Protein AF-A0A6M1RMY8-F1 (afdb_monomer_lite)

pLDDT: mean 77.3, std 20.2, range [29.33, 98.56]

Sequence (350 aa):
RYVWTNSTWQVVEDLKLVSDPVWFGRHIAELNGTNGALVRSYVWGLDVSETLDGAGGVGGLLWVRLNTGPALGVHFVTYDGNGNVWNLVSASTGTETARYEYGPFGEPLRLTGAAAGLNPSRFSTKRTEDGTGLVLYEYRAYSPALGRWLTRDPVGEVGFEGKQYVTFTKEDVQYLNTLDPEDDLDAVETAQHNIVYAVINVAYLMVNNDPVGKTDLYGLVCNVVVNRTKAISSCGINAGHEWIVYDGKSVGFWPNRGYVVLRPDPAAEAGVPIYWQWETEQKKTGKIKWGPAAGKPCACATCADILASIDAAPHPGWHSFPIRNNCRRFATWVLDGSCLKKGKKTSFTP

Radius of gyration: 26.58 Å; chains: 1; bounding box: 66×42×76 Å

Structure (mmCIF, N/CA/C/O backbone):
data_AF-A0A6M1RMY8-F1
#
_entry.id   AF-A0A6M1RMY8-F1
#
loop_
_atom_site.group_PDB
_atom_site.id
_atom_site.type_symbol
_atom_site.label_atom_id
_atom_site.label_alt_id
_atom_site.label_comp_id
_atom_site.label_asym_id
_atom_site.label_entity_id
_atom_site.label_seq_id
_atom_site.pdbx_PDB_ins_code
_atom_site.Cartn_x
_atom_site.Cartn_y
_atom_site.Cartn_z
_atom_site.occupancy
_atom_site.B_iso_or_equiv
_atom_site.auth_seq_id
_atom_site.auth_comp_id
_atom_site.auth_asym_id
_atom_site.auth_atom_id
_atom_site.pdbx_PDB_model_num
ATOM 1 N N . ARG A 1 1 ? -24.084 -6.925 10.581 1.00 80.81 1 ARG A N 1
ATOM 2 C CA . ARG A 1 1 ? -23.661 -8.305 10.243 1.00 80.81 1 ARG A CA 1
ATOM 3 C C . ARG A 1 1 ? -24.811 -9.282 10.464 1.00 80.81 1 ARG A C 1
ATOM 5 O O . ARG A 1 1 ? -25.505 -9.183 11.474 1.00 80.81 1 ARG A O 1
ATOM 12 N N . TYR A 1 2 ? -24.994 -10.224 9.538 1.00 83.19 2 TYR A N 1
ATOM 13 C CA . TYR A 1 2 ? -25.999 -11.288 9.626 1.00 83.19 2 TYR A CA 1
ATOM 14 C C . TYR A 1 2 ? -25.317 -12.654 9.666 1.00 83.19 2 TYR A C 1
ATOM 16 O O . TYR A 1 2 ? -24.271 -12.832 9.045 1.00 83.19 2 TYR A O 1
ATOM 24 N N . VAL A 1 3 ? -25.914 -13.616 10.365 1.00 84.25 3 VAL A N 1
ATOM 25 C CA . VAL A 1 3 ? -25.488 -15.021 10.344 1.00 84.25 3 VAL A CA 1
ATOM 26 C C . VAL A 1 3 ? -26.703 -15.886 10.040 1.00 84.25 3 VAL A C 1
ATOM 28 O O . VAL A 1 3 ? -27.799 -15.627 10.536 1.00 84.25 3 VAL A O 1
ATOM 31 N N . TRP A 1 4 ? -26.511 -16.899 9.198 1.00 86.69 4 TRP A N 1
ATOM 32 C CA . TRP A 1 4 ? -27.534 -17.897 8.918 1.00 86.69 4 TRP A CA 1
ATOM 33 C C . TRP A 1 4 ? -27.557 -18.935 10.041 1.00 86.69 4 TRP A C 1
ATOM 35 O O . TRP A 1 4 ? -26.642 -19.750 10.159 1.00 86.69 4 TRP A O 1
ATOM 45 N N . THR A 1 5 ? -28.590 -18.901 10.880 1.00 90.81 5 THR A N 1
ATOM 46 C CA . THR A 1 5 ? -28.796 -19.863 11.972 1.00 90.81 5 THR A CA 1
ATOM 47 C C . THR A 1 5 ? -30.268 -20.253 12.056 1.00 90.81 5 THR A C 1
ATOM 49 O O . THR A 1 5 ? -31.156 -19.462 11.741 1.00 90.81 5 THR A O 1
ATOM 52 N N . ASN A 1 6 ? -30.548 -21.500 12.451 1.00 90.31 6 ASN A N 1
ATOM 53 C CA . ASN A 1 6 ? -31.917 -22.021 12.578 1.00 90.31 6 ASN A CA 1
ATOM 54 C C . ASN A 1 6 ? -32.793 -21.742 11.341 1.00 90.31 6 ASN A C 1
ATOM 56 O O . ASN A 1 6 ? -33.946 -21.337 11.461 1.00 90.31 6 ASN A O 1
ATOM 60 N N . SER A 1 7 ? -32.219 -21.917 10.147 1.00 92.44 7 SER A N 1
ATOM 61 C CA . SER A 1 7 ? -32.894 -21.690 8.861 1.00 92.44 7 SER A CA 1
ATOM 62 C C . SER A 1 7 ? -33.400 -20.255 8.639 1.00 92.44 7 SER A C 1
ATOM 64 O O . SER A 1 7 ? -34.340 -20.045 7.874 1.00 92.44 7 SER A O 1
ATOM 66 N N . THR A 1 8 ? -32.794 -19.261 9.298 1.00 94.06 8 THR A N 1
ATOM 67 C CA . THR A 1 8 ? -33.134 -17.838 9.152 1.00 94.06 8 THR A CA 1
ATOM 68 C C . THR A 1 8 ? -31.884 -16.955 9.201 1.00 94.06 8 THR A C 1
ATOM 70 O O . THR A 1 8 ? -30.881 -17.303 9.825 1.00 94.06 8 THR A O 1
ATOM 73 N N . TRP A 1 9 ? -31.933 -15.787 8.555 1.00 89.19 9 TRP A N 1
ATOM 74 C CA . TRP A 1 9 ? -30.912 -14.753 8.736 1.00 89.19 9 TRP A CA 1
ATOM 75 C C . TRP A 1 9 ? -31.174 -14.006 10.039 1.00 89.19 9 TRP A C 1
ATOM 77 O O . TRP A 1 9 ? -32.205 -13.355 10.187 1.00 89.19 9 TRP A O 1
ATOM 87 N N . GLN A 1 10 ? -30.228 -14.082 10.968 1.00 88.56 10 GLN A N 1
ATOM 88 C CA . GLN A 1 10 ? -30.280 -13.374 12.242 1.00 88.56 10 GLN A CA 1
ATOM 89 C C . GLN A 1 10 ? -29.262 -12.233 12.237 1.00 88.56 10 GLN A C 1
ATOM 91 O O . GLN A 1 10 ? -28.108 -12.425 11.844 1.00 88.56 10 GLN A O 1
ATOM 96 N N . VAL A 1 11 ? -29.680 -11.041 12.672 1.00 86.25 11 VAL A N 1
ATOM 97 C CA . VAL A 1 11 ? -28.765 -9.916 12.911 1.00 86.25 11 VAL A CA 1
ATOM 98 C C . VAL A 1 11 ? -27.941 -10.250 14.148 1.00 86.25 11 VAL A C 1
ATOM 100 O O . VAL A 1 11 ? -28.486 -10.382 15.239 1.00 86.25 11 VAL A O 1
ATOM 103 N N . VAL A 1 12 ? -26.628 -10.378 13.986 1.00 84.25 12 VAL A N 1
ATOM 104 C CA . VAL A 1 12 ? -25.707 -10.615 15.114 1.00 84.25 12 VAL A CA 1
ATOM 105 C C . VAL A 1 12 ? -24.983 -9.348 15.550 1.00 84.25 12 VAL A C 1
ATOM 107 O O . VAL A 1 12 ? -24.368 -9.317 16.610 1.00 84.25 12 VAL A O 1
ATOM 110 N N . GLU A 1 13 ? -25.033 -8.303 14.727 1.00 86.06 13 GLU A N 1
ATOM 111 C CA . GLU A 1 13 ? -24.393 -7.023 14.998 1.00 86.06 13 GLU A CA 1
ATOM 112 C C . GLU A 1 13 ? -25.055 -5.943 14.146 1.00 86.06 13 GLU A C 1
ATOM 114 O O . GLU A 1 13 ? -25.136 -6.074 12.922 1.00 86.06 13 GLU A O 1
ATOM 119 N N . ASP A 1 14 ? -25.507 -4.883 14.798 1.00 90.69 14 ASP A N 1
ATOM 120 C CA . ASP A 1 14 ? -25.994 -3.664 14.166 1.00 90.69 14 ASP A CA 1
ATOM 121 C C . ASP A 1 14 ? -25.333 -2.484 14.878 1.00 90.69 14 ASP 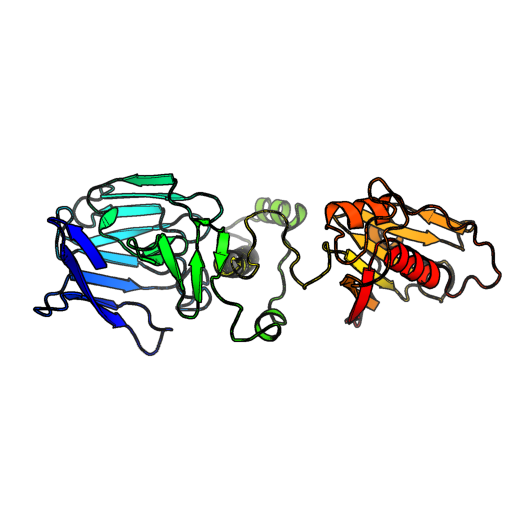A C 1
ATOM 123 O O . ASP A 1 14 ? -25.405 -2.375 16.108 1.00 90.69 14 ASP A O 1
ATOM 127 N N . LEU A 1 15 ? -24.625 -1.652 14.117 1.00 91.75 15 LEU A N 1
ATOM 128 C CA . LEU A 1 15 ? -23.754 -0.606 14.640 1.00 91.75 15 LEU A CA 1
ATOM 129 C C . LEU A 1 15 ? -24.004 0.708 13.912 1.00 91.75 15 LEU A C 1
ATOM 131 O O . LEU A 1 15 ? -23.982 0.776 12.684 1.00 91.75 15 LEU A O 1
ATOM 135 N N . LYS A 1 16 ? -24.162 1.776 14.691 1.00 92.62 16 LYS A N 1
ATOM 136 C CA . LYS A 1 16 ? -24.115 3.159 14.220 1.00 92.62 16 LYS A CA 1
ATOM 137 C C . LYS A 1 16 ? -22.714 3.694 14.465 1.00 92.62 16 LYS A C 1
ATOM 139 O O . LYS A 1 16 ? -22.259 3.735 15.608 1.00 92.62 16 LYS A O 1
ATOM 144 N N . LEU A 1 17 ? -22.041 4.087 13.391 1.00 90.38 17 LEU A N 1
ATOM 145 C CA . LEU A 1 17 ? -20.691 4.636 13.444 1.00 90.38 17 LEU A CA 1
ATOM 146 C C . LEU A 1 17 ? -20.777 6.156 13.591 1.00 90.38 17 LEU A C 1
ATOM 148 O O . LEU A 1 17 ? -21.463 6.821 12.817 1.00 90.38 17 LEU A O 1
ATOM 152 N N . VAL A 1 18 ? -20.087 6.693 14.592 1.00 90.19 18 VAL A N 1
ATOM 153 C CA . VAL A 1 18 ? -19.921 8.131 14.801 1.00 90.19 18 VAL A CA 1
ATOM 154 C C . VAL A 1 18 ? -18.506 8.485 14.383 1.00 90.19 18 VAL A C 1
ATOM 156 O O . VAL A 1 18 ? -17.545 7.942 14.932 1.00 90.19 18 VAL A O 1
ATOM 159 N N . SER A 1 19 ? -18.386 9.391 13.420 1.00 85.38 19 SER A N 1
ATOM 160 C CA . SER A 1 19 ? -17.109 9.793 12.839 1.00 85.38 19 SER A C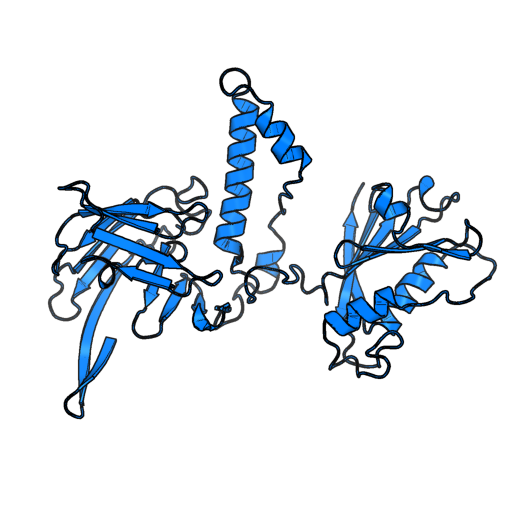A 1
ATOM 161 C C . SER A 1 19 ? -16.910 11.300 12.911 1.00 85.38 19 SER A C 1
ATOM 163 O O . SER A 1 19 ? -17.879 12.058 12.869 1.00 85.38 19 SER A O 1
ATOM 165 N N . ASP A 1 20 ? -15.649 11.720 12.988 1.00 76.69 20 ASP A N 1
ATOM 166 C CA . ASP A 1 20 ? -15.284 13.129 12.867 1.00 76.69 20 ASP A CA 1
ATOM 167 C C . ASP A 1 20 ? -15.433 13.594 11.404 1.00 76.69 20 ASP A C 1
ATOM 169 O O . ASP A 1 20 ? -14.813 12.992 10.517 1.00 76.69 20 ASP A O 1
ATOM 173 N N . PRO A 1 21 ? -16.227 14.642 11.119 1.00 65.31 21 PRO A N 1
ATOM 174 C CA . PRO A 1 21 ? -16.386 15.153 9.761 1.00 65.31 21 PRO A CA 1
ATOM 175 C C . PRO A 1 21 ? -15.153 15.899 9.223 1.00 65.31 21 PRO A C 1
ATOM 177 O O . PRO A 1 21 ? -15.049 16.065 8.011 1.00 65.31 21 PRO A O 1
ATOM 180 N N . VAL A 1 22 ? -14.238 16.362 10.081 1.00 59.97 22 VAL A N 1
ATOM 181 C CA . VAL A 1 22 ? -13.078 17.184 9.688 1.00 59.97 22 VAL A CA 1
ATOM 182 C C . VAL A 1 22 ? -11.865 16.321 9.325 1.00 59.97 22 VAL A C 1
ATOM 184 O O . VAL A 1 22 ? -11.093 16.689 8.447 1.00 59.97 22 VAL A O 1
ATOM 187 N N . TRP A 1 23 ? -11.729 15.140 9.931 1.00 56.56 23 TRP A N 1
ATOM 188 C CA . TRP A 1 23 ? -10.552 14.270 9.790 1.00 56.56 23 TRP A CA 1
ATOM 189 C C . TRP A 1 23 ? -10.861 12.994 9.003 1.00 56.56 23 TRP A C 1
ATOM 191 O O . TRP A 1 23 ? -10.767 11.885 9.534 1.00 56.56 23 TRP A O 1
ATOM 201 N N . PHE A 1 24 ? -11.278 13.146 7.743 1.00 56.88 24 PHE A N 1
ATOM 202 C CA . PHE A 1 24 ? -11.502 12.036 6.800 1.00 56.88 24 PHE A CA 1
ATOM 203 C C . PHE A 1 24 ? -12.447 10.924 7.302 1.00 56.88 24 PHE A C 1
ATOM 205 O O . PHE A 1 24 ? -12.371 9.783 6.855 1.00 56.88 24 PHE A O 1
ATOM 212 N N . GLY A 1 25 ? -13.371 11.228 8.218 1.00 59.97 25 GLY A N 1
ATOM 213 C CA . GLY A 1 25 ? -14.336 10.243 8.705 1.00 59.97 25 GLY A CA 1
ATOM 214 C C . GLY A 1 25 ? -13.784 9.260 9.743 1.00 59.97 25 GLY A C 1
ATOM 215 O O . GLY A 1 25 ? -14.388 8.198 9.934 1.00 59.97 25 GLY A O 1
ATOM 216 N N . ARG A 1 26 ? -12.694 9.601 10.453 1.00 76.81 26 ARG A N 1
ATOM 217 C CA . ARG A 1 26 ? -12.164 8.802 11.576 1.00 76.81 26 ARG A CA 1
ATOM 218 C C . ARG A 1 26 ? -13.272 8.429 12.559 1.00 76.81 26 ARG A C 1
ATOM 220 O O . ARG A 1 26 ? -13.974 9.297 13.076 1.00 76.81 26 ARG A O 1
ATOM 227 N N . HIS A 1 27 ? -13.410 7.135 12.836 1.00 85.62 27 HIS A N 1
ATOM 228 C CA . HIS A 1 27 ? -14.400 6.634 13.785 1.00 85.62 27 HIS A CA 1
ATOM 229 C C . HIS A 1 27 ? -14.032 7.062 15.207 1.00 85.62 27 HIS A C 1
ATOM 231 O O . HIS A 1 27 ? -12.962 6.719 15.698 1.00 85.62 27 HIS A O 1
ATOM 237 N N . ILE A 1 28 ? -14.926 7.783 15.877 1.00 91.38 28 ILE A N 1
ATOM 238 C CA . ILE A 1 28 ? -14.780 8.204 17.276 1.00 91.38 28 ILE A CA 1
ATOM 239 C C . ILE A 1 28 ? -15.504 7.220 18.194 1.00 91.38 28 ILE A C 1
ATOM 241 O O . ILE A 1 28 ? -15.019 6.891 19.276 1.00 91.38 28 ILE A O 1
ATOM 245 N N . ALA A 1 29 ? -16.671 6.733 17.771 1.00 94.12 29 ALA A N 1
ATOM 246 C CA . ALA A 1 29 ? -17.482 5.838 18.577 1.00 94.12 29 ALA A CA 1
ATOM 247 C C . ALA A 1 29 ? -18.358 4.927 17.725 1.00 94.12 29 ALA A C 1
ATOM 249 O O . ALA A 1 29 ? -18.710 5.233 16.587 1.00 94.12 29 ALA A O 1
ATOM 250 N N . GLU A 1 30 ? -18.759 3.819 18.328 1.00 94.56 30 GLU A N 1
ATOM 251 C CA . GLU A 1 30 ? -19.738 2.905 17.770 1.00 94.56 30 GLU A CA 1
ATOM 252 C C . GLU A 1 30 ? -20.834 2.647 18.780 1.00 94.56 30 GLU A C 1
ATOM 254 O O . GLU A 1 30 ? -20.566 2.301 19.934 1.00 94.56 30 GLU A O 1
ATOM 259 N N . LEU A 1 31 ? -22.071 2.795 18.329 1.00 95.81 31 LEU A N 1
ATOM 260 C CA . LEU A 1 31 ? -23.257 2.607 19.142 1.00 95.81 31 LEU A CA 1
ATOM 261 C C . LEU A 1 31 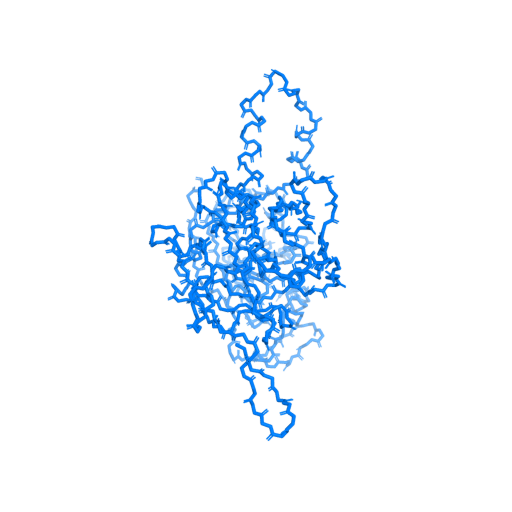? -24.030 1.397 18.635 1.00 95.81 31 LEU A C 1
ATOM 263 O O . LEU A 1 31 ? -24.115 1.165 17.432 1.00 95.81 31 LEU A O 1
ATOM 267 N N . ASN A 1 32 ? -24.646 0.653 19.541 1.00 94.25 32 ASN A N 1
ATOM 268 C CA . ASN A 1 32 ? -25.565 -0.412 19.180 1.00 94.25 32 ASN A CA 1
ATOM 269 C C . ASN A 1 32 ? -26.762 0.186 18.418 1.00 94.25 32 ASN A C 1
ATOM 271 O O . ASN A 1 32 ? -27.385 1.147 18.877 1.00 94.25 32 ASN A O 1
ATOM 275 N N . GLY A 1 33 ? -27.077 -0.368 17.248 1.00 91.88 33 GLY A N 1
ATOM 276 C CA . GLY A 1 33 ? -28.102 0.176 16.355 1.00 91.88 33 GLY A CA 1
ATOM 277 C C . GLY A 1 33 ? -29.501 0.224 16.975 1.00 91.88 33 GLY A C 1
ATOM 278 O O . GLY A 1 33 ? -30.233 1.196 16.748 1.00 91.88 33 GLY A O 1
ATOM 279 N N . THR A 1 34 ? -29.820 -0.750 17.832 1.00 92.19 34 THR A N 1
ATOM 280 C CA . THR A 1 34 ? -31.128 -0.926 18.476 1.00 92.19 34 THR A CA 1
ATOM 281 C C . THR A 1 34 ? -31.342 0.014 19.658 1.00 92.19 34 THR A C 1
ATOM 283 O O . THR A 1 34 ? -32.404 0.622 19.766 1.00 92.19 34 THR A O 1
ATOM 286 N N . ASN A 1 35 ? -30.367 0.130 20.566 1.00 93.56 35 ASN A N 1
ATOM 287 C CA . ASN A 1 35 ? -30.547 0.842 21.842 1.00 93.56 35 ASN A CA 1
ATOM 288 C C . ASN A 1 35 ? -29.609 2.043 22.045 1.00 93.56 35 ASN A C 1
ATOM 290 O O . ASN A 1 35 ? -29.700 2.718 23.066 1.00 93.56 35 ASN A O 1
ATOM 294 N N . GLY A 1 36 ? -28.707 2.317 21.099 1.00 93.75 36 GLY A N 1
ATOM 295 C CA . GLY A 1 36 ? -27.771 3.439 21.171 1.00 93.75 36 GLY A CA 1
ATOM 296 C C . GLY A 1 36 ? -26.676 3.298 22.232 1.00 93.75 36 GLY A C 1
ATOM 297 O O . GLY A 1 36 ? -25.928 4.248 22.445 1.00 93.75 36 GLY A O 1
ATOM 298 N N . ALA A 1 37 ? -26.554 2.146 22.899 1.00 95.44 37 ALA A N 1
ATOM 299 C CA . ALA A 1 37 ? -25.513 1.927 23.895 1.00 95.44 37 ALA A CA 1
ATOM 300 C C . ALA A 1 37 ? -24.123 1.976 23.247 1.00 95.44 37 ALA A C 1
ATOM 302 O O . ALA A 1 37 ? -23.912 1.399 22.179 1.00 95.44 37 ALA A O 1
ATOM 303 N N . LEU A 1 38 ? -23.169 2.636 23.909 1.00 95.56 38 LEU A N 1
ATOM 304 C CA . LEU A 1 38 ? -21.782 2.697 23.454 1.00 95.56 38 LEU A CA 1
ATOM 305 C C . LEU A 1 38 ? -21.166 1.294 23.463 1.00 95.56 38 LEU A C 1
ATOM 307 O O . LEU A 1 38 ? -21.109 0.647 24.506 1.00 95.56 38 LEU A O 1
ATOM 311 N N . VAL A 1 39 ? -20.698 0.837 22.304 1.00 95.31 39 VAL A N 1
ATOM 312 C CA . VAL A 1 39 ? -20.044 -0.466 22.111 1.00 95.31 39 VAL A CA 1
ATOM 313 C C . VAL A 1 39 ? -18.531 -0.298 22.176 1.00 95.31 39 VAL A C 1
ATOM 315 O O . VAL A 1 39 ? -17.853 -1.067 22.864 1.00 95.31 39 VAL A O 1
ATOM 318 N N . ARG A 1 40 ? -18.009 0.721 21.482 1.00 95.56 40 ARG A N 1
ATOM 319 C CA . ARG A 1 40 ? -16.579 1.045 21.395 1.00 95.56 40 ARG A CA 1
ATOM 320 C C . ARG A 1 40 ? -16.375 2.549 21.248 1.00 95.56 40 ARG A C 1
ATOM 322 O O . ARG A 1 40 ? -17.205 3.215 20.632 1.00 95.56 40 ARG A O 1
ATOM 329 N N . SER A 1 41 ? -15.264 3.070 21.757 1.00 96.19 41 SER A N 1
ATOM 330 C CA . SER A 1 41 ? -14.790 4.421 21.431 1.00 96.19 41 SER A CA 1
ATOM 331 C C . SER A 1 41 ? -13.295 4.435 21.150 1.00 96.19 41 SER A C 1
ATOM 333 O O . SER A 1 41 ? -12.552 3.600 21.665 1.00 96.19 41 SER A O 1
ATOM 335 N N . TYR A 1 42 ? -12.858 5.405 20.360 1.00 95.50 42 TYR A N 1
ATOM 336 C CA . TYR A 1 42 ? -11.501 5.507 19.848 1.00 95.50 42 TYR A CA 1
ATOM 337 C C . TYR A 1 42 ? -10.941 6.888 20.127 1.00 95.50 42 TYR A C 1
ATOM 339 O O . TYR A 1 42 ? -11.657 7.888 20.048 1.00 95.50 42 TYR A O 1
ATOM 347 N N . VAL A 1 43 ? -9.646 6.941 20.403 1.00 94.19 43 VAL A N 1
ATOM 348 C CA . VAL A 1 43 ? -8.907 8.196 20.453 1.00 94.19 43 VAL A CA 1
ATOM 349 C C . VAL A 1 43 ? -7.733 8.102 19.514 1.00 94.19 43 VAL A C 1
ATOM 351 O O . VAL A 1 43 ? -6.962 7.144 19.553 1.00 94.19 43 VAL A O 1
ATOM 354 N N . TRP A 1 44 ? -7.611 9.126 18.687 1.00 92.06 44 TRP A N 1
ATOM 355 C CA . TRP A 1 44 ? -6.613 9.212 17.645 1.00 92.06 44 TRP A CA 1
ATOM 356 C C . TRP A 1 44 ? -5.626 10.336 17.940 1.00 92.06 44 TRP A C 1
ATOM 358 O O . TRP A 1 44 ? -5.977 11.331 18.572 1.00 92.06 44 TRP A O 1
ATOM 368 N N . GLY A 1 45 ? -4.405 10.169 17.457 1.00 90.62 45 GLY A N 1
ATOM 369 C CA . GLY A 1 45 ? -3.336 11.148 17.496 1.00 90.62 45 GLY A CA 1
ATOM 370 C C . GLY A 1 45 ? -2.690 11.301 16.128 1.00 90.62 45 GLY A C 1
ATOM 371 O O . GLY A 1 45 ? -3.338 11.091 15.089 1.00 90.62 45 GLY A O 1
ATOM 372 N N . LEU A 1 46 ? -1.416 11.691 16.170 1.00 85.69 46 LEU A N 1
ATOM 373 C CA . LEU A 1 46 ? -0.554 11.761 15.001 1.00 85.69 46 LEU A CA 1
ATOM 374 C C . LEU A 1 46 ? -0.358 10.357 14.439 1.00 85.69 46 LEU A C 1
ATOM 376 O O . LEU A 1 46 ? -0.200 9.393 15.185 1.00 85.69 46 LEU A O 1
ATOM 380 N N . ASP A 1 47 ? -0.444 10.259 13.126 1.00 79.75 47 ASP A N 1
ATOM 381 C CA . ASP A 1 47 ? -0.237 9.028 12.388 1.00 79.75 47 ASP A CA 1
ATOM 382 C C . ASP A 1 47 ? 1.249 8.871 12.019 1.00 79.75 47 ASP A C 1
ATOM 384 O O . ASP A 1 47 ? 2.081 9.669 12.452 1.00 79.75 47 ASP A O 1
ATOM 388 N N . VAL A 1 48 ? 1.618 7.843 11.247 1.00 75.25 48 VAL A N 1
ATOM 389 C CA . VAL A 1 48 ? 3.027 7.620 10.861 1.00 75.25 48 VAL A CA 1
ATOM 390 C C . VAL A 1 48 ? 3.635 8.769 10.048 1.00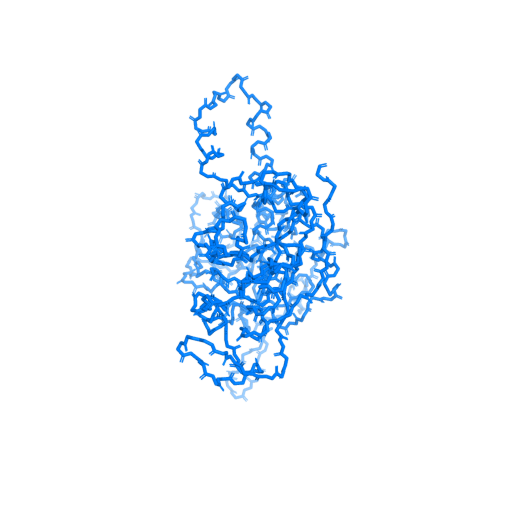 75.25 48 VAL A C 1
ATOM 392 O O . VAL A 1 48 ? 4.831 8.738 9.792 1.00 75.25 48 VAL A O 1
ATOM 395 N N . SER A 1 49 ? 2.839 9.767 9.644 1.00 67.06 49 SER A N 1
ATOM 396 C CA . SER A 1 49 ? 3.327 11.017 9.058 1.00 67.06 49 SER A CA 1
ATOM 397 C C . SER A 1 49 ? 3.721 12.098 10.043 1.00 67.06 49 SER A C 1
ATOM 399 O O . SER A 1 49 ? 4.100 13.180 9.609 1.00 67.06 49 SER A O 1
ATOM 401 N N . GLU A 1 50 ? 3.548 11.852 11.341 1.00 75.56 50 GLU A N 1
ATOM 402 C CA . GLU A 1 50 ? 3.671 12.867 12.391 1.00 75.56 50 GLU A CA 1
ATOM 403 C C . GLU A 1 50 ? 2.662 14.019 12.247 1.00 75.56 50 GLU A C 1
ATOM 405 O O . GLU A 1 50 ? 2.745 15.041 12.923 1.00 75.56 50 GLU A O 1
ATOM 410 N N . THR A 1 51 ? 1.638 13.835 11.415 1.00 72.75 51 THR A N 1
ATOM 411 C CA . THR A 1 51 ? 0.481 14.725 11.314 1.00 72.75 51 THR A CA 1
ATOM 412 C C . THR A 1 51 ? -0.794 13.957 11.645 1.00 72.75 51 THR A C 1
ATOM 414 O O . THR A 1 51 ? -0.788 12.739 11.822 1.00 72.75 51 THR A O 1
ATOM 417 N N . LEU A 1 52 ? -1.918 14.658 11.782 1.00 73.44 52 LEU A N 1
ATOM 418 C CA . LEU A 1 52 ? -3.187 14.007 12.105 1.00 73.44 52 LEU A CA 1
ATOM 419 C C . LEU A 1 52 ? -3.765 13.202 10.931 1.00 73.44 52 LEU A C 1
ATOM 421 O O . LEU A 1 52 ? -4.674 12.411 11.156 1.00 73.44 52 LEU A O 1
ATOM 425 N N . ASP A 1 53 ? -3.293 13.381 9.702 1.00 67.06 53 ASP A N 1
ATOM 426 C CA . ASP A 1 53 ? -3.941 12.817 8.513 1.00 67.06 53 ASP A CA 1
ATOM 427 C C . ASP A 1 53 ? -3.026 12.595 7.298 1.00 67.06 53 ASP A C 1
ATOM 429 O O . ASP A 1 53 ? -3.472 12.020 6.302 1.00 67.06 53 ASP A O 1
ATOM 433 N N . GLY A 1 54 ? -1.750 12.971 7.359 1.00 65.50 54 GLY A N 1
ATOM 434 C CA . GLY A 1 54 ? -0.803 12.829 6.251 1.00 65.50 54 GLY A CA 1
ATOM 435 C C . GLY A 1 54 ? -0.565 11.381 5.811 1.00 65.50 54 GLY A C 1
ATOM 436 O O . GLY A 1 54 ? -0.304 11.154 4.629 1.00 65.50 54 GLY A O 1
ATOM 437 N N . ALA A 1 55 ? -0.735 10.398 6.706 1.00 68.12 55 ALA A N 1
ATOM 438 C CA . ALA A 1 55 ? -0.770 8.960 6.409 1.00 68.12 55 ALA A CA 1
ATOM 439 C C . ALA A 1 55 ? -2.203 8.378 6.443 1.00 68.12 55 ALA A C 1
ATOM 441 O O . ALA A 1 55 ? -2.398 7.163 6.446 1.00 68.12 55 ALA A O 1
ATOM 442 N N . GLY A 1 56 ? -3.236 9.225 6.493 1.00 75.00 56 GLY A N 1
ATOM 443 C CA . GLY A 1 56 ? -4.640 8.810 6.581 1.00 75.00 56 GLY A CA 1
ATOM 444 C C . GLY A 1 56 ? -4.996 8.140 7.897 1.00 75.00 56 GLY A C 1
ATOM 445 O O . GLY A 1 56 ? -5.953 7.373 7.960 1.00 75.00 56 GLY A O 1
ATOM 446 N N . GLY A 1 57 ? -4.214 8.361 8.950 1.00 78.75 57 GLY A N 1
ATOM 447 C CA . GLY A 1 57 ? -4.408 7.718 10.244 1.00 78.75 57 GLY A CA 1
ATOM 448 C C . GLY A 1 57 ? -3.793 6.344 10.430 1.00 78.75 57 GLY A C 1
ATOM 449 O O . GLY A 1 57 ? -4.010 5.746 11.485 1.00 78.75 57 GLY A O 1
ATOM 450 N N . VAL A 1 58 ? -2.992 5.860 9.480 1.00 85.62 58 VAL A N 1
ATOM 451 C CA . VAL A 1 58 ? -2.177 4.654 9.686 1.00 85.62 58 VAL A CA 1
ATOM 452 C C . VAL A 1 58 ? -1.204 4.890 10.847 1.00 85.62 58 VAL A C 1
ATOM 454 O O . VAL A 1 58 ? -0.495 5.886 10.869 1.00 85.62 58 VAL A O 1
ATOM 457 N N . GLY A 1 59 ? -1.196 4.010 11.847 1.00 87.50 59 GLY A N 1
ATOM 458 C CA . GLY A 1 59 ? -0.438 4.206 13.092 1.00 87.50 59 GLY A CA 1
ATOM 459 C C . GLY A 1 59 ? -0.992 5.267 14.057 1.00 87.50 59 GLY A C 1
ATOM 460 O O . GLY A 1 59 ? -0.407 5.485 15.110 1.00 87.50 59 GLY A O 1
ATOM 461 N N . GLY A 1 60 ? -2.120 5.915 13.743 1.00 89.69 60 GLY A N 1
ATOM 462 C CA . GLY A 1 60 ? -2.622 7.063 14.509 1.00 89.69 60 GLY A CA 1
ATOM 463 C C . GLY A 1 60 ? -3.612 6.752 15.635 1.00 89.69 60 GLY A C 1
ATOM 464 O O . GLY A 1 60 ? -4.021 7.665 16.346 1.00 89.69 60 GLY A O 1
ATOM 465 N N . LEU A 1 61 ? -4.063 5.509 15.815 1.00 93.88 61 LEU A N 1
ATOM 466 C CA . LEU A 1 61 ? -4.989 5.145 16.898 1.00 93.88 61 LEU A CA 1
ATOM 467 C C . LEU A 1 61 ? -4.217 5.002 18.224 1.00 93.88 61 LEU A C 1
ATOM 469 O O . LEU A 1 61 ? -3.341 4.158 18.359 1.00 93.88 61 LEU A O 1
ATOM 473 N N . LEU A 1 62 ? -4.527 5.804 19.234 1.00 95.56 62 LEU A N 1
ATOM 474 C CA . LEU A 1 62 ? -3.793 5.780 20.506 1.00 95.56 62 LEU A CA 1
ATOM 475 C C . LEU A 1 62 ? -4.372 4.741 21.469 1.00 95.56 62 LEU A C 1
ATOM 477 O O . LEU A 1 62 ? -3.648 3.962 22.092 1.00 95.56 62 LEU A O 1
ATOM 481 N N . TRP A 1 63 ? -5.698 4.725 21.596 1.00 95.69 63 TRP A N 1
ATOM 482 C CA . TRP A 1 63 ? -6.400 3.756 22.428 1.00 95.69 63 TRP A CA 1
ATOM 483 C C . TRP A 1 63 ? -7.799 3.461 21.912 1.00 95.69 63 TRP A C 1
ATOM 485 O O . TRP A 1 63 ? -8.479 4.309 21.327 1.00 95.69 63 TRP A O 1
ATOM 495 N N . VAL A 1 64 ? -8.232 2.235 22.189 1.00 97.75 64 VAL A N 1
ATOM 496 C CA . VAL A 1 64 ? -9.609 1.783 22.026 1.00 97.75 64 VAL A CA 1
ATOM 497 C C . VAL A 1 64 ? -10.195 1.497 23.401 1.00 97.75 64 VAL A C 1
ATOM 499 O O . VAL A 1 64 ? -9.582 0.836 24.240 1.00 97.75 64 VAL A O 1
ATOM 502 N N . ARG A 1 65 ? -11.407 1.983 23.646 1.00 97.81 65 ARG A N 1
ATOM 503 C CA . ARG A 1 65 ? -12.212 1.578 24.792 1.00 97.81 65 ARG A CA 1
ATOM 504 C C . ARG A 1 65 ? -13.258 0.584 24.325 1.00 97.81 65 ARG A C 1
ATOM 506 O O . ARG A 1 65 ? -14.090 0.904 23.481 1.00 97.81 65 ARG A O 1
ATOM 513 N N . LEU A 1 66 ? -13.218 -0.610 24.897 1.00 97.44 66 LEU A N 1
ATOM 514 C CA . LEU A 1 66 ? -14.242 -1.627 24.723 1.00 97.44 66 LEU A CA 1
ATOM 515 C C . LEU A 1 66 ? -15.267 -1.457 25.846 1.00 97.44 66 LEU A C 1
ATOM 517 O O . LEU A 1 66 ? -14.916 -1.529 27.025 1.00 97.44 66 LEU A O 1
ATOM 521 N N . ASN A 1 67 ? -16.527 -1.214 25.484 1.00 95.94 67 ASN A N 1
ATOM 522 C CA . ASN A 1 67 ? -17.628 -1.026 26.434 1.00 95.94 67 ASN A CA 1
ATOM 523 C C . ASN A 1 67 ? -18.481 -2.290 26.619 1.00 95.94 67 ASN A C 1
ATOM 525 O O . ASN A 1 67 ? -19.401 -2.301 27.433 1.00 95.94 67 ASN A O 1
ATOM 529 N N . THR A 1 68 ? -18.165 -3.362 25.891 1.00 89.06 68 THR A N 1
ATOM 530 C CA . THR A 1 68 ? -18.823 -4.667 25.991 1.00 89.06 68 THR A CA 1
ATOM 531 C C . THR A 1 68 ? -17.804 -5.795 25.799 1.00 89.06 68 THR A C 1
ATOM 533 O O . THR A 1 68 ? -16.723 -5.580 25.249 1.00 89.06 68 THR A O 1
ATOM 536 N N . GLY A 1 69 ? -18.155 -7.005 26.241 1.00 88.62 69 GLY A N 1
ATOM 537 C CA . GLY A 1 69 ? -17.344 -8.206 26.038 1.00 88.62 69 GLY A CA 1
ATOM 538 C C . GLY A 1 69 ? -16.314 -8.492 27.143 1.00 88.62 69 GLY A C 1
ATOM 539 O O . GLY A 1 69 ? -16.194 -7.738 28.109 1.00 88.62 69 GLY A O 1
ATOM 540 N N . PRO A 1 70 ? -15.574 -9.609 27.019 1.00 89.12 70 PRO A N 1
ATOM 541 C CA . PRO A 1 70 ? -14.676 -10.121 28.061 1.00 89.12 70 PRO A CA 1
ATOM 542 C C . PRO A 1 70 ? -13.438 -9.250 28.319 1.00 89.12 70 PRO A C 1
ATOM 544 O O . PRO A 1 70 ? -12.794 -9.405 29.350 1.00 89.12 70 PRO A O 1
ATOM 547 N N . ALA A 1 71 ? -13.107 -8.335 27.406 1.00 94.31 71 ALA A N 1
ATOM 548 C CA . ALA A 1 71 ? -11.989 -7.403 27.534 1.00 94.31 71 ALA A CA 1
ATOM 549 C C . ALA A 1 71 ? -12.470 -5.962 27.784 1.00 94.31 71 ALA A C 1
ATOM 551 O O . ALA A 1 71 ? -11.956 -5.020 27.187 1.00 94.31 71 ALA A O 1
ATOM 552 N N . LEU A 1 72 ? -13.489 -5.779 28.629 1.00 96.44 72 LEU A N 1
ATOM 553 C CA . LEU A 1 72 ? -14.028 -4.461 28.973 1.00 96.44 72 LEU A CA 1
ATOM 554 C C . LEU A 1 72 ? -12.928 -3.521 29.497 1.00 96.44 72 LEU A C 1
ATOM 556 O O . LEU A 1 72 ? -12.166 -3.889 30.389 1.00 96.44 72 LEU A O 1
ATOM 560 N N . GLY A 1 73 ? -12.888 -2.288 28.993 1.00 97.50 73 GLY A N 1
ATOM 561 C CA . GLY A 1 73 ? -11.958 -1.260 29.459 1.00 97.50 73 GLY A CA 1
ATOM 562 C C . GLY A 1 73 ? -11.173 -0.590 28.339 1.00 97.50 73 GLY A C 1
ATOM 563 O O . GLY A 1 73 ? -11.507 -0.707 27.161 1.00 97.50 73 GLY A O 1
ATOM 564 N N . VAL A 1 74 ? -10.154 0.171 28.733 1.00 98.38 74 VAL A N 1
ATOM 565 C CA . VAL A 1 74 ? -9.260 0.890 27.819 1.00 98.38 74 VAL A CA 1
ATOM 566 C C . VAL A 1 74 ? -8.068 0.012 27.469 1.00 98.38 74 VAL A C 1
ATOM 568 O O . VAL A 1 74 ? -7.466 -0.591 28.357 1.00 98.38 74 VAL A O 1
ATOM 571 N N . HIS A 1 75 ? -7.713 -0.010 26.187 1.00 98.56 75 HIS A N 1
ATOM 572 C CA . HIS A 1 75 ? -6.543 -0.704 25.671 1.00 98.56 75 HIS A CA 1
ATOM 573 C C . HIS A 1 75 ? -5.700 0.252 24.837 1.00 98.56 75 HIS A C 1
ATOM 575 O O . HIS A 1 75 ? -6.210 0.872 23.901 1.00 98.56 75 HIS A O 1
ATOM 581 N N . PHE A 1 76 ? -4.419 0.354 25.173 1.00 98.44 76 PHE A N 1
ATOM 582 C CA . PHE A 1 76 ? -3.433 1.040 24.351 1.00 98.44 76 PHE A CA 1
ATOM 583 C C . PHE A 1 76 ? -3.125 0.205 23.117 1.00 98.44 76 PHE A C 1
ATOM 585 O O . PHE A 1 76 ? -3.053 -1.026 23.188 1.00 98.44 76 PHE A O 1
ATOM 592 N N . VAL A 1 77 ? -2.967 0.887 21.990 1.00 98.06 77 VAL A N 1
ATOM 593 C CA . VAL A 1 77 ? -2.674 0.260 20.704 1.00 98.06 77 VAL A CA 1
ATOM 594 C C . VAL A 1 77 ? -1.179 0.359 20.443 1.00 98.06 77 VAL A C 1
ATOM 596 O O . VAL A 1 77 ? -0.588 1.418 20.637 1.00 98.06 77 VAL A O 1
ATOM 599 N N . THR A 1 78 ? -0.564 -0.738 20.010 1.00 96.12 78 THR A N 1
ATOM 600 C CA . THR A 1 78 ? 0.831 -0.735 19.556 1.00 96.12 78 THR A CA 1
ATOM 601 C C . THR A 1 78 ? 0.927 -1.152 18.097 1.00 96.12 78 THR A C 1
ATOM 603 O O . THR A 1 78 ? 0.032 -1.819 17.569 1.00 96.12 78 THR A O 1
ATOM 606 N N . TYR A 1 79 ? 2.028 -0.769 17.455 1.00 89.94 79 TYR A N 1
ATOM 607 C CA . TYR A 1 79 ? 2.212 -0.885 16.013 1.00 89.94 79 TYR A CA 1
ATOM 608 C C . TYR A 1 79 ? 3.484 -1.633 15.639 1.00 89.94 79 TYR A C 1
ATOM 610 O O . TYR A 1 79 ? 4.447 -1.651 16.406 1.00 89.94 79 TYR A O 1
ATOM 618 N N . ASP A 1 80 ? 3.484 -2.220 14.446 1.00 82.94 80 ASP A N 1
ATOM 619 C CA . ASP A 1 80 ? 4.722 -2.537 13.737 1.00 82.94 80 ASP A CA 1
ATOM 620 C C . ASP A 1 80 ? 5.291 -1.291 13.027 1.00 82.94 80 ASP A C 1
ATOM 622 O O . ASP A 1 80 ? 4.697 -0.211 13.047 1.00 82.94 80 ASP A O 1
ATOM 626 N N . GLY A 1 81 ? 6.448 -1.437 12.374 1.00 75.12 81 GLY A N 1
ATOM 627 C CA . GLY A 1 81 ? 7.109 -0.331 11.670 1.00 75.12 81 GLY A CA 1
ATOM 628 C C . GLY A 1 81 ? 6.329 0.238 10.476 1.00 75.12 81 GLY A C 1
ATOM 629 O O . GLY A 1 81 ? 6.710 1.284 9.963 1.00 75.12 81 GLY A O 1
ATOM 630 N N . ASN A 1 82 ? 5.251 -0.420 10.035 1.00 73.31 82 ASN A N 1
ATOM 631 C CA . ASN A 1 82 ? 4.393 0.042 8.943 1.00 73.31 82 ASN A CA 1
ATOM 632 C C . ASN A 1 82 ? 3.056 0.620 9.445 1.00 73.31 82 ASN A C 1
ATOM 634 O O . ASN A 1 82 ? 2.154 0.892 8.652 1.00 73.31 82 ASN A O 1
ATOM 638 N N . GLY A 1 83 ? 2.896 0.768 10.764 1.00 82.12 83 GLY A N 1
ATOM 639 C CA . GLY A 1 83 ? 1.670 1.269 11.372 1.00 82.12 83 GLY A CA 1
ATOM 640 C C . GLY A 1 83 ? 0.512 0.269 11.353 1.00 82.12 83 GLY A C 1
ATOM 641 O O . GLY A 1 83 ? -0.634 0.680 11.511 1.00 82.12 83 GLY A O 1
ATOM 642 N N . ASN A 1 84 ? 0.758 -1.035 11.181 1.00 88.19 84 ASN A N 1
ATOM 643 C CA . ASN A 1 84 ? -0.273 -2.051 11.412 1.00 88.19 84 ASN A CA 1
ATOM 644 C C . ASN A 1 84 ? -0.417 -2.300 12.912 1.00 88.19 84 ASN A C 1
ATOM 646 O O . ASN A 1 84 ? 0.585 -2.369 13.624 1.00 88.19 84 ASN A O 1
ATOM 650 N N . VAL A 1 85 ? -1.644 -2.487 13.407 1.00 96.38 85 VAL A N 1
ATOM 651 C CA . VAL A 1 85 ? -1.850 -2.790 14.830 1.00 96.38 85 VAL A CA 1
ATOM 652 C C . VAL A 1 85 ? -1.239 -4.150 15.151 1.00 96.38 85 VAL A C 1
ATOM 654 O O . VAL A 1 85 ? -1.721 -5.165 14.651 1.00 96.38 85 VAL A O 1
ATOM 657 N N . TRP A 1 86 ? -0.214 -4.162 15.999 1.00 94.44 86 TRP A N 1
ATOM 658 C CA . TRP A 1 86 ? 0.516 -5.354 16.428 1.00 94.44 86 TRP A CA 1
ATOM 659 C C . TRP A 1 86 ? -0.134 -5.980 17.663 1.00 94.44 86 TRP A C 1
ATOM 661 O O . TRP A 1 86 ? -0.550 -7.136 17.623 1.00 94.44 86 TRP A O 1
ATOM 671 N N . ASN A 1 87 ? -0.314 -5.199 18.735 1.00 97.19 87 ASN A N 1
ATOM 672 C CA . ASN A 1 87 ? -0.937 -5.653 19.979 1.00 97.19 87 ASN A CA 1
ATOM 673 C C . ASN A 1 87 ? -1.940 -4.631 20.531 1.00 97.19 87 ASN A C 1
ATOM 675 O O . ASN A 1 87 ? -1.878 -3.434 20.243 1.00 97.19 87 ASN A O 1
ATOM 679 N N . LEU A 1 88 ? -2.823 -5.120 21.403 1.00 98.38 88 LEU A N 1
ATOM 680 C CA . LEU A 1 88 ? -3.531 -4.301 22.384 1.00 98.38 88 LEU A CA 1
ATOM 681 C C . LEU A 1 88 ? -3.019 -4.614 23.783 1.00 98.38 88 LEU A C 1
ATOM 683 O O . LEU A 1 88 ? -2.809 -5.780 24.125 1.00 98.38 88 LEU A O 1
ATOM 687 N N . VAL A 1 89 ? -2.856 -3.575 24.596 1.00 98.44 89 VAL A N 1
ATOM 688 C CA . VAL A 1 89 ? -2.391 -3.683 25.980 1.00 98.44 89 VAL A CA 1
ATOM 689 C C . VAL A 1 89 ? -3.416 -3.047 26.904 1.00 98.44 89 VAL A C 1
ATOM 691 O O . VAL A 1 89 ? -3.781 -1.888 26.730 1.00 98.44 89 VAL A O 1
ATOM 694 N N . SER A 1 90 ? -3.870 -3.793 27.907 1.00 98.06 90 SER A N 1
ATOM 695 C CA . SER A 1 90 ? -4.794 -3.291 28.925 1.00 98.06 90 SER A CA 1
ATOM 696 C C . SER A 1 90 ? -4.200 -2.084 29.649 1.00 98.06 90 SER A C 1
ATOM 698 O O . SER A 1 90 ? -3.127 -2.182 30.243 1.00 98.06 90 SER A O 1
ATOM 700 N N . ALA A 1 91 ? -4.916 -0.961 29.671 1.00 97.75 91 ALA A N 1
ATOM 701 C CA . ALA A 1 91 ? -4.464 0.230 30.385 1.00 97.75 91 ALA A CA 1
ATOM 702 C C . ALA A 1 91 ? -4.511 0.070 31.913 1.00 97.75 91 ALA A C 1
ATOM 704 O O . ALA A 1 91 ? -3.813 0.788 32.622 1.00 97.75 91 ALA A O 1
ATOM 705 N N . SER A 1 92 ? -5.327 -0.854 32.434 1.00 97.06 92 SER A N 1
ATOM 706 C CA . SER A 1 92 ? -5.432 -1.094 33.878 1.00 97.06 92 SER A CA 1
ATOM 707 C C . SER A 1 92 ? -4.391 -2.080 34.402 1.00 97.06 92 SER A C 1
ATOM 709 O O . SER A 1 92 ? -3.987 -1.971 35.555 1.00 97.06 92 SER A O 1
ATOM 711 N N . THR A 1 93 ? -3.967 -3.047 33.582 1.00 97.06 93 THR A N 1
ATOM 712 C CA . THR A 1 93 ? -3.082 -4.145 34.018 1.00 97.06 93 THR A CA 1
ATOM 713 C C . THR A 1 93 ? -1.739 -4.184 33.297 1.00 97.06 93 THR A C 1
ATOM 715 O O . THR A 1 93 ? -0.859 -4.924 33.721 1.00 97.06 93 THR A O 1
ATOM 718 N N . GLY A 1 94 ? -1.563 -3.440 32.202 1.00 96.88 94 GLY A N 1
ATOM 719 C CA . GLY A 1 94 ? -0.347 -3.470 31.383 1.00 96.88 94 GLY A CA 1
ATOM 720 C C . GLY A 1 94 ? -0.129 -4.782 30.620 1.00 96.88 94 GLY A C 1
ATOM 721 O O . GLY A 1 94 ? 0.923 -4.979 30.021 1.00 96.88 94 GLY A O 1
ATOM 722 N N . THR A 1 95 ? -1.099 -5.700 30.638 1.00 97.56 95 THR A N 1
ATOM 723 C CA . THR A 1 95 ? -0.987 -7.017 29.999 1.00 97.56 95 THR A CA 1
ATOM 724 C C . THR A 1 95 ? -1.513 -6.990 28.570 1.00 97.56 95 THR A C 1
ATOM 726 O O . THR A 1 95 ? -2.489 -6.299 28.278 1.00 97.56 95 THR A O 1
ATOM 729 N N . GLU A 1 96 ? -0.919 -7.797 27.692 1.00 98.06 96 GLU A N 1
ATOM 730 C CA . GLU A 1 96 ? -1.407 -8.010 26.325 1.00 98.06 96 GLU A CA 1
ATOM 731 C C . GLU A 1 96 ? -2.832 -8.599 26.346 1.00 98.06 96 GLU A C 1
ATOM 733 O O . GLU A 1 96 ? -3.090 -9.616 26.990 1.00 98.06 96 GLU A O 1
ATOM 738 N N . THR A 1 97 ? -3.773 -7.946 25.663 1.00 98.19 97 THR A N 1
ATOM 739 C CA . THR A 1 97 ? -5.187 -8.357 25.567 1.00 98.19 97 THR A CA 1
ATOM 740 C C . THR A 1 97 ? -5.584 -8.786 24.162 1.00 98.19 97 THR A C 1
ATOM 742 O O . THR A 1 97 ? -6.584 -9.495 23.996 1.00 98.19 97 THR A O 1
ATOM 745 N N . ALA A 1 98 ? -4.798 -8.392 23.162 1.00 98.12 98 ALA A N 1
ATOM 746 C CA . ALA A 1 98 ? -4.876 -8.906 21.808 1.00 98.12 98 ALA A CA 1
ATOM 747 C C . ALA A 1 98 ? -3.511 -8.884 21.125 1.00 98.12 98 ALA A C 1
ATOM 749 O O . ALA A 1 98 ? -2.683 -8.016 21.404 1.00 98.12 98 ALA A O 1
ATOM 750 N N . ARG A 1 99 ? -3.342 -9.801 20.175 1.00 97.88 99 ARG A N 1
ATOM 751 C CA . ARG A 1 99 ? -2.182 -9.906 19.303 1.00 97.88 99 ARG A CA 1
ATOM 752 C C . ARG A 1 99 ? -2.599 -10.216 17.886 1.00 97.88 99 ARG A C 1
ATOM 754 O O . ARG A 1 99 ? -3.438 -11.098 17.666 1.00 97.88 99 ARG A O 1
ATOM 761 N N . TYR A 1 100 ? -1.971 -9.512 16.960 1.00 97.44 100 TYR A N 1
ATOM 762 C CA . TYR A 1 100 ? -2.237 -9.610 15.542 1.00 97.44 100 TYR A CA 1
ATOM 763 C C . TYR A 1 100 ? -0.938 -9.841 14.780 1.00 97.44 100 TYR A C 1
ATOM 765 O O . TYR A 1 100 ? 0.072 -9.190 15.034 1.00 97.44 100 TYR A O 1
ATOM 773 N N . GLU A 1 101 ? -0.974 -10.768 13.834 1.00 95.12 101 GLU A N 1
ATOM 774 C CA . GLU A 1 101 ? 0.084 -10.942 12.843 1.00 95.12 101 GLU A CA 1
ATOM 775 C C . GLU A 1 101 ? -0.559 -11.028 11.476 1.00 95.12 101 GLU A C 1
ATOM 777 O O . GLU A 1 101 ? -1.633 -11.621 11.328 1.00 95.12 101 GLU A O 1
ATOM 782 N N . TYR A 1 102 ? 0.111 -10.452 10.487 1.00 90.00 102 TYR A N 1
ATOM 783 C CA . TYR A 1 102 ? -0.417 -10.329 9.142 1.00 90.00 102 TYR A CA 1
ATOM 784 C C . TYR A 1 102 ? 0.532 -10.948 8.125 1.00 90.00 102 TYR A C 1
ATOM 786 O O . TYR A 1 102 ? 1.751 -10.947 8.303 1.00 90.00 102 TYR A O 1
ATOM 794 N N . GLY A 1 103 ? -0.045 -11.462 7.047 1.00 82.31 103 GLY A N 1
ATOM 795 C CA . GLY A 1 103 ? 0.660 -11.764 5.823 1.00 82.31 103 GLY A CA 1
ATOM 796 C C . GLY A 1 103 ? 1.066 -10.470 5.119 1.00 82.31 103 GLY A C 1
ATOM 797 O O . GLY A 1 103 ? 0.641 -9.376 5.512 1.00 82.31 103 GLY A O 1
ATOM 798 N N . PRO A 1 104 ? 1.874 -10.575 4.055 1.00 78.44 104 PRO A N 1
ATOM 799 C CA . PRO A 1 104 ? 2.345 -9.410 3.314 1.00 78.44 104 PRO A CA 1
ATOM 800 C C . PRO A 1 104 ? 1.220 -8.525 2.752 1.00 78.44 104 PRO A C 1
ATOM 802 O O . PRO A 1 104 ? 1.455 -7.345 2.502 1.00 78.44 104 PRO A O 1
ATOM 805 N N . PHE A 1 105 ? 0.006 -9.062 2.571 1.00 76.94 105 PHE A N 1
ATOM 806 C CA . PHE A 1 105 ? -1.156 -8.337 2.038 1.00 76.94 105 PHE A CA 1
ATOM 807 C C . PHE A 1 105 ? -2.205 -8.049 3.101 1.00 76.94 105 PHE A C 1
ATOM 809 O O . PHE A 1 105 ? -3.343 -7.722 2.790 1.00 76.94 105 PHE A O 1
ATOM 816 N N . GLY A 1 106 ? -1.834 -8.146 4.375 1.00 85.06 106 GLY A N 1
ATOM 817 C CA . GLY A 1 106 ? -2.741 -7.881 5.481 1.00 85.06 106 GLY A CA 1
ATOM 818 C C . GLY A 1 106 ? -3.663 -9.044 5.823 1.00 85.06 106 GLY A C 1
ATOM 819 O O . GLY A 1 106 ? -4.596 -8.861 6.606 1.00 85.06 106 GLY A O 1
ATOM 820 N N . GLU A 1 107 ? -3.436 -10.238 5.264 1.00 88.50 107 GLU A N 1
ATOM 821 C CA . GLU A 1 107 ? -4.188 -11.428 5.654 1.00 88.50 107 GLU A CA 1
ATOM 822 C C . GLU A 1 107 ? -3.882 -11.762 7.115 1.00 88.50 107 GLU A C 1
ATOM 824 O O . GLU A 1 107 ? -2.714 -11.826 7.486 1.00 88.50 107 GLU A O 1
ATOM 829 N N . PRO A 1 108 ? -4.877 -12.003 7.977 1.00 90.50 108 PRO A N 1
ATOM 830 C CA . PRO A 1 108 ? -4.599 -12.341 9.366 1.00 90.50 108 PRO A CA 1
ATOM 831 C C . PRO A 1 108 ? -3.931 -13.722 9.464 1.00 90.50 108 PRO A C 1
ATOM 833 O O . PRO A 1 108 ? -4.563 -14.742 9.195 1.00 90.50 108 PRO A O 1
ATOM 836 N N . LEU A 1 109 ? -2.668 -13.763 9.892 1.00 93.19 109 LEU A N 1
ATOM 837 C CA . LEU A 1 109 ? -1.956 -14.995 10.260 1.00 93.19 109 LEU A CA 1
ATOM 838 C C . LEU A 1 109 ? -2.245 -15.386 11.710 1.00 93.19 109 LEU A C 1
ATOM 840 O O . LEU A 1 109 ? -2.353 -16.569 12.031 1.00 93.19 109 LEU A O 1
ATOM 844 N N . ARG A 1 110 ? -2.405 -14.387 12.586 1.00 94.00 110 ARG A N 1
ATOM 845 C CA . ARG A 1 110 ? -2.752 -14.577 13.996 1.00 94.00 110 ARG A CA 1
ATOM 846 C C . ARG A 1 110 ? -3.730 -13.509 14.458 1.00 94.00 110 ARG A C 1
ATOM 848 O O . ARG A 1 110 ? -3.512 -12.329 14.217 1.00 94.00 110 ARG A O 1
ATOM 855 N N . LEU A 1 111 ? -4.781 -13.935 15.158 1.00 95.12 111 LEU A N 1
ATOM 856 C CA . LEU A 1 111 ? -5.728 -13.085 15.885 1.00 95.12 111 LEU A CA 1
ATOM 857 C C . LEU A 1 111 ? -6.007 -13.761 17.236 1.00 95.12 111 LEU A C 1
ATOM 859 O O . LEU A 1 111 ? -6.833 -14.669 17.318 1.00 95.12 111 LEU A O 1
ATOM 863 N N . THR A 1 112 ? -5.291 -13.381 18.293 1.00 97.31 112 THR A N 1
ATOM 864 C CA . THR A 1 112 ? -5.392 -14.055 19.605 1.00 97.31 112 THR A CA 1
ATOM 865 C C . THR A 1 112 ? -5.596 -13.073 20.745 1.00 97.31 112 THR A C 1
ATOM 867 O O . THR A 1 112 ? -5.050 -11.978 20.710 1.00 97.31 112 THR A O 1
ATOM 870 N N . GLY A 1 113 ? -6.334 -13.483 21.780 1.00 96.88 113 GLY A N 1
ATOM 871 C CA . GLY A 1 113 ? -6.612 -12.679 22.975 1.00 96.88 113 GLY A CA 1
ATOM 872 C C . GLY A 1 113 ? -8.075 -12.240 23.080 1.00 96.88 113 GLY A C 1
ATOM 873 O O . GLY A 1 113 ? -8.806 -12.202 22.090 1.00 96.88 113 GLY A O 1
ATOM 874 N N . ALA A 1 114 ? -8.516 -11.919 24.298 1.00 96.44 114 ALA A N 1
ATOM 875 C CA . ALA A 1 114 ? -9.917 -11.606 24.594 1.00 96.44 114 ALA A CA 1
ATOM 876 C C . ALA A 1 114 ? -10.428 -10.334 23.889 1.00 96.44 114 ALA A C 1
ATOM 878 O O . ALA A 1 114 ? -11.631 -10.204 23.668 1.00 96.44 114 ALA A O 1
ATOM 879 N N . ALA A 1 115 ? -9.531 -9.411 23.523 1.00 96.94 115 ALA A N 1
ATOM 880 C CA . ALA A 1 115 ? -9.869 -8.199 22.778 1.00 96.94 115 ALA A CA 1
ATOM 881 C C . ALA A 1 115 ? -9.733 -8.355 21.250 1.00 96.94 115 ALA A C 1
ATOM 883 O O . ALA A 1 115 ? -10.178 -7.472 20.520 1.00 96.94 115 ALA A O 1
ATOM 884 N N . ALA A 1 116 ? -9.153 -9.455 20.746 1.00 95.19 116 ALA A N 1
ATOM 885 C CA . ALA A 1 116 ? -8.728 -9.555 19.345 1.00 95.19 116 ALA A CA 1
ATOM 886 C C . ALA A 1 116 ? -9.884 -9.446 18.343 1.00 95.19 116 ALA A C 1
ATOM 888 O O . ALA A 1 116 ? -9.816 -8.664 17.401 1.00 95.19 116 ALA A O 1
ATOM 889 N N . GLY A 1 117 ? -10.976 -10.178 18.577 1.00 92.25 117 GLY A N 1
ATOM 890 C CA . GLY A 1 117 ? -12.184 -10.088 17.746 1.00 92.25 117 GLY A CA 1
ATOM 891 C C . GLY A 1 117 ? -13.051 -8.857 18.035 1.00 92.25 117 GLY A C 1
ATOM 892 O O . GLY A 1 117 ? -14.041 -8.633 17.349 1.00 92.25 117 GLY A O 1
ATOM 893 N N . LEU A 1 118 ? -12.717 -8.073 19.065 1.00 94.00 118 LEU A N 1
ATOM 894 C CA . LEU A 1 118 ? -13.471 -6.881 19.459 1.00 94.00 118 LEU A CA 1
ATOM 895 C C . LEU A 1 118 ? -12.878 -5.600 18.879 1.00 94.00 118 LEU A C 1
ATOM 897 O O . LEU A 1 118 ? -13.558 -4.579 18.861 1.00 94.00 118 LEU A O 1
ATOM 901 N N . ASN A 1 119 ? -11.638 -5.612 18.403 1.00 95.00 119 ASN A N 1
ATOM 902 C CA . ASN A 1 119 ? -11.022 -4.448 17.787 1.00 95.00 119 ASN A CA 1
ATOM 903 C C . ASN A 1 119 ? -11.113 -4.531 16.256 1.00 95.00 119 ASN A C 1
ATOM 905 O O . ASN A 1 119 ? -10.493 -5.402 15.641 1.00 95.00 119 ASN A O 1
ATOM 909 N N . PRO A 1 120 ? -11.860 -3.623 15.611 1.00 93.50 120 PRO A N 1
ATOM 910 C CA . PRO A 1 120 ? -12.014 -3.670 14.171 1.00 93.50 120 PRO A CA 1
ATOM 911 C C . PRO A 1 120 ? -10.831 -3.011 13.445 1.00 93.50 120 PRO A C 1
ATOM 913 O O . PRO A 1 120 ? -10.572 -3.372 12.303 1.00 93.50 120 PRO A O 1
ATOM 916 N N . SER A 1 121 ? -10.090 -2.096 14.079 1.00 94.19 121 SER A N 1
ATOM 917 C CA . SER A 1 121 ? -8.941 -1.410 13.470 1.00 94.19 121 SER A CA 1
ATOM 918 C C . SER A 1 121 ? -7.687 -2.275 13.573 1.00 94.19 121 SER A C 1
ATOM 920 O O . SER A 1 121 ? -7.162 -2.462 14.668 1.00 94.19 121 SER A O 1
ATOM 922 N N . ARG A 1 122 ? -7.224 -2.839 12.454 1.00 94.62 122 ARG A N 1
ATOM 923 C CA . ARG A 1 122 ? -6.162 -3.862 12.432 1.00 94.62 122 ARG A CA 1
ATOM 924 C C . ARG A 1 122 ? -5.055 -3.511 11.437 1.00 94.62 122 ARG A C 1
ATOM 926 O O . ARG A 1 122 ? -4.198 -2.677 11.736 1.00 94.62 122 ARG A O 1
ATOM 933 N N . PHE A 1 123 ? -5.079 -4.126 10.260 1.00 91.81 123 PHE A N 1
ATOM 934 C CA . PHE A 1 123 ? -4.100 -3.884 9.210 1.00 91.81 123 PHE A CA 1
ATOM 935 C C . PHE A 1 123 ? -4.151 -2.417 8.753 1.00 91.81 123 PHE A C 1
ATOM 937 O O . PHE A 1 123 ? -5.235 -1.871 8.538 1.00 91.81 123 PHE A O 1
ATOM 944 N N . SER A 1 124 ? -2.987 -1.763 8.685 1.00 87.44 124 SER A N 1
ATOM 945 C CA . SER A 1 124 ? -2.813 -0.320 8.445 1.00 87.44 124 SER A CA 1
ATOM 946 C C . SER A 1 124 ? -3.691 0.584 9.330 1.00 87.44 124 SER A C 1
ATOM 948 O O . SER A 1 124 ? -4.128 1.652 8.908 1.00 87.44 124 SER A O 1
ATOM 950 N N . THR A 1 125 ? -4.041 0.135 10.540 1.00 91.00 125 THR A N 1
ATOM 951 C CA . THR A 1 125 ? -4.991 0.819 11.445 1.00 91.00 125 THR A CA 1
ATOM 952 C C . THR A 1 125 ? -6.370 1.067 10.817 1.00 91.00 125 THR A C 1
ATOM 954 O O . THR A 1 125 ? -7.173 1.847 11.330 1.00 91.00 125 THR A O 1
ATOM 957 N N . LYS A 1 126 ? -6.695 0.382 9.719 1.00 89.25 126 LYS A N 1
ATOM 958 C CA . LYS A 1 126 ? -7.978 0.511 9.035 1.00 89.25 126 LYS A CA 1
ATOM 959 C C . LYS A 1 126 ? -8.983 -0.492 9.564 1.00 89.25 126 LYS A C 1
ATOM 961 O O . LYS A 1 126 ? -8.640 -1.559 10.088 1.00 89.25 126 LYS A O 1
ATOM 966 N N . ARG A 1 127 ? -10.258 -0.130 9.424 1.00 91.25 127 ARG A N 1
ATOM 967 C CA . ARG A 1 127 ? -11.373 -0.965 9.859 1.00 91.25 127 ARG A CA 1
ATOM 968 C C . ARG A 1 127 ? -11.425 -2.227 9.007 1.00 91.25 127 ARG A C 1
ATOM 970 O O . ARG A 1 127 ? -11.628 -2.152 7.804 1.00 91.25 127 ARG A O 1
ATOM 977 N N . THR A 1 128 ? -11.328 -3.384 9.638 1.00 92.38 128 THR A N 1
ATOM 978 C CA . THR A 1 128 ? -11.641 -4.673 9.021 1.00 92.38 128 THR A CA 1
ATOM 979 C C . THR A 1 128 ? -13.101 -5.017 9.290 1.00 92.38 128 THR A C 1
ATOM 981 O O . THR A 1 128 ? -13.537 -5.020 10.442 1.00 92.38 128 THR A O 1
ATOM 984 N N . GLU A 1 129 ? -13.857 -5.309 8.235 1.00 89.75 129 GLU A N 1
ATOM 985 C CA . GLU A 1 129 ? -15.221 -5.826 8.330 1.00 89.75 129 GLU A CA 1
ATOM 986 C C . GLU A 1 129 ? -15.186 -7.357 8.319 1.00 89.75 129 GLU A C 1
ATOM 988 O O . GLU A 1 129 ? -15.135 -7.984 7.257 1.00 89.75 129 GLU A O 1
ATOM 993 N N . ASP A 1 130 ? -15.226 -7.969 9.506 1.00 87.06 130 ASP A N 1
ATOM 994 C CA . ASP A 1 130 ? -15.050 -9.418 9.687 1.00 87.06 130 ASP A CA 1
ATOM 995 C C . ASP A 1 130 ? -16.052 -10.271 8.900 1.00 87.06 130 ASP A C 1
ATOM 997 O O . ASP A 1 130 ? -15.737 -11.404 8.545 1.00 87.06 130 ASP A O 1
ATOM 1001 N N . GLY A 1 131 ? -17.247 -9.750 8.590 1.00 84.62 131 GLY A N 1
ATOM 1002 C CA . GLY A 1 131 ? -18.220 -10.478 7.771 1.00 84.62 131 GLY A CA 1
ATOM 1003 C C . GLY A 1 131 ? -17.760 -10.721 6.329 1.00 84.62 131 GLY A C 1
ATOM 1004 O O . GLY A 1 131 ? -18.211 -11.673 5.698 1.00 84.62 131 GLY A O 1
ATOM 1005 N N . THR A 1 132 ? -16.871 -9.873 5.808 1.00 87.00 132 THR A N 1
ATOM 1006 C CA . THR A 1 132 ? -16.367 -9.945 4.423 1.00 87.00 132 THR A CA 1
ATOM 1007 C C . THR A 1 132 ? -14.855 -10.148 4.342 1.00 87.00 132 THR A C 1
ATOM 1009 O O . THR A 1 132 ? -14.344 -10.497 3.281 1.00 87.00 132 THR A O 1
ATOM 1012 N N . GLY A 1 133 ? -14.133 -9.908 5.441 1.00 89.19 133 GLY A N 1
ATOM 1013 C CA . GLY A 1 133 ? -12.673 -9.863 5.469 1.00 89.19 133 GLY A CA 1
ATOM 1014 C C . GLY A 1 133 ? -12.082 -8.646 4.751 1.00 89.19 133 GLY A C 1
ATOM 1015 O O . GLY A 1 133 ? -10.872 -8.595 4.548 1.00 89.19 133 GLY A O 1
ATOM 1016 N N . LEU A 1 134 ? -12.909 -7.679 4.340 1.00 88.00 134 LEU A N 1
ATOM 1017 C CA . LEU A 1 134 ? -12.448 -6.472 3.663 1.00 88.00 134 LEU A CA 1
ATOM 1018 C C . LEU A 1 134 ? -11.903 -5.462 4.666 1.00 88.00 134 LEU A C 1
ATOM 1020 O O . LEU A 1 134 ? -12.468 -5.262 5.743 1.00 88.00 134 LEU A O 1
ATOM 1024 N N . VAL A 1 135 ? -10.837 -4.782 4.265 1.00 89.00 135 VAL A N 1
ATOM 1025 C CA . VAL A 1 135 ? -10.282 -3.639 4.983 1.00 89.00 135 VAL A CA 1
ATOM 1026 C C . VAL A 1 135 ? -10.822 -2.375 4.327 1.00 89.00 135 VAL A C 1
ATOM 1028 O O . VAL A 1 135 ? -10.612 -2.123 3.141 1.00 89.00 135 VAL A O 1
ATOM 1031 N N . LEU A 1 136 ? -11.582 -1.603 5.090 1.00 85.94 136 LEU A N 1
ATOM 1032 C CA . LEU A 1 136 ? -12.269 -0.412 4.626 1.00 85.94 136 LEU A CA 1
ATOM 1033 C C . LEU A 1 136 ? -11.346 0.789 4.796 1.00 85.94 136 LEU A C 1
ATOM 1035 O O . LEU A 1 136 ? -11.146 1.283 5.907 1.00 85.94 136 LEU A O 1
ATOM 1039 N N . TYR A 1 137 ? -10.795 1.243 3.675 1.00 80.25 137 TYR A N 1
ATOM 1040 C CA . TYR A 1 137 ? -10.234 2.578 3.569 1.00 80.25 137 TYR A CA 1
ATOM 1041 C C . TYR A 1 137 ? -11.361 3.528 3.184 1.00 80.25 137 TYR A C 1
ATOM 1043 O O . TYR A 1 137 ? -12.324 3.153 2.514 1.00 80.25 137 TYR A O 1
ATOM 1051 N N . GLU A 1 138 ? -11.215 4.775 3.594 1.00 75.19 138 GLU A N 1
ATOM 1052 C CA . GLU A 1 138 ? -12.234 5.820 3.555 1.00 75.19 138 GLU A CA 1
ATOM 1053 C C . GLU A 1 138 ? -12.912 5.913 2.177 1.00 75.19 138 GLU A C 1
ATOM 1055 O O . GLU A 1 138 ? -14.134 5.999 2.081 1.00 75.19 138 GLU A O 1
ATOM 1060 N N . TYR A 1 139 ? -12.119 5.804 1.106 1.00 70.44 139 TYR A N 1
ATOM 1061 C CA . TYR A 1 139 ? -12.589 5.901 -0.278 1.00 70.44 139 TYR A CA 1
ATOM 1062 C C . TYR A 1 139 ? -12.662 4.563 -1.027 1.00 70.44 139 TYR A C 1
ATOM 1064 O O . TYR A 1 139 ? -13.227 4.509 -2.121 1.00 70.44 139 TYR A O 1
ATOM 1072 N N . ARG A 1 140 ? -12.065 3.484 -0.498 1.00 74.69 140 ARG A N 1
ATOM 1073 C CA . ARG A 1 140 ? -11.960 2.192 -1.196 1.00 74.69 140 ARG A CA 1
ATOM 1074 C C . ARG A 1 140 ? -11.960 1.006 -0.236 1.00 74.69 140 ARG A C 1
ATOM 1076 O O . ARG A 1 140 ? -11.316 1.019 0.804 1.00 74.69 140 ARG A O 1
ATOM 1083 N N . ALA A 1 141 ? -12.596 -0.082 -0.654 1.00 78.44 141 ALA A N 1
ATOM 1084 C CA . ALA A 1 141 ? -12.467 -1.366 0.023 1.00 78.44 141 ALA A CA 1
ATOM 1085 C C . ALA A 1 141 ? -11.265 -2.143 -0.534 1.00 78.44 141 ALA A C 1
ATOM 1087 O O . ALA A 1 141 ? -11.160 -2.363 -1.747 1.00 78.44 141 ALA A O 1
ATOM 1088 N N . TYR A 1 142 ? -10.378 -2.564 0.359 1.00 80.81 142 TYR A N 1
ATOM 1089 C CA . TYR A 1 142 ? -9.245 -3.434 0.077 1.00 80.81 142 TYR A CA 1
ATOM 1090 C C . TYR A 1 142 ? -9.579 -4.875 0.464 1.00 80.81 142 TYR A C 1
ATOM 1092 O O . TYR A 1 142 ? -10.206 -5.124 1.494 1.00 80.81 142 TYR A O 1
ATOM 1100 N N . SER A 1 143 ? -9.160 -5.832 -0.359 1.00 82.94 143 SER A N 1
ATOM 1101 C CA . SER A 1 143 ? -9.274 -7.257 -0.074 1.00 82.94 143 SER A CA 1
ATOM 1102 C C . SER A 1 143 ? -7.886 -7.835 0.197 1.00 82.94 143 SER A C 1
ATOM 1104 O O . SER A 1 143 ? -7.155 -8.082 -0.766 1.00 82.94 143 SER A O 1
ATOM 1106 N N . PRO A 1 144 ? -7.537 -8.105 1.470 1.00 82.88 144 PRO A N 1
ATOM 1107 C CA . PRO A 1 144 ? -6.304 -8.808 1.818 1.00 82.88 144 PRO A CA 1
ATOM 1108 C C . PRO A 1 144 ? -6.188 -10.160 1.119 1.00 82.88 144 PRO A C 1
ATOM 1110 O O . PRO A 1 144 ? -5.160 -10.478 0.542 1.00 82.88 144 PRO A O 1
ATOM 1113 N N . ALA A 1 145 ? -7.291 -10.914 1.064 1.00 82.38 145 ALA A N 1
ATOM 1114 C CA . ALA A 1 145 ? -7.334 -12.231 0.428 1.00 82.38 145 ALA A CA 1
ATOM 1115 C C . ALA A 1 145 ? -6.999 -12.209 -1.076 1.00 82.38 145 ALA A C 1
ATOM 1117 O O . ALA A 1 145 ? -6.573 -13.221 -1.625 1.00 82.38 145 ALA A O 1
ATOM 1118 N N . LEU A 1 146 ? -7.225 -11.079 -1.753 1.00 74.44 146 LEU A N 1
ATOM 1119 C CA . LEU A 1 146 ? -6.888 -10.894 -3.167 1.00 74.44 146 LEU A CA 1
ATOM 1120 C C . LEU A 1 146 ? -5.642 -10.015 -3.369 1.00 74.44 146 LEU A C 1
ATOM 1122 O O . LEU A 1 146 ? -5.236 -9.799 -4.512 1.00 74.44 146 LEU A O 1
ATOM 1126 N N . GLY A 1 147 ? -5.093 -9.452 -2.289 1.00 73.31 147 GLY A N 1
ATOM 1127 C CA . GLY A 1 147 ? -4.016 -8.466 -2.311 1.00 73.31 147 GLY A CA 1
ATOM 1128 C C . GLY A 1 147 ? -4.330 -7.198 -3.109 1.00 73.31 147 GLY A C 1
ATOM 1129 O O . GLY A 1 147 ? -3.418 -6.606 -3.684 1.00 73.31 147 GLY A O 1
ATOM 1130 N N . ARG A 1 148 ? -5.605 -6.791 -3.221 1.00 68.88 148 ARG A N 1
ATOM 1131 C CA . ARG A 1 148 ? -6.015 -5.720 -4.151 1.00 68.88 148 ARG A CA 1
ATOM 1132 C C . ARG A 1 148 ? -7.264 -4.948 -3.740 1.00 68.88 148 ARG A C 1
ATOM 1134 O O . ARG A 1 148 ? -8.085 -5.423 -2.958 1.00 68.88 148 ARG A O 1
ATOM 1141 N N . TRP A 1 149 ? -7.438 -3.765 -4.322 1.00 73.19 149 TRP A N 1
ATOM 1142 C CA . TRP A 1 149 ? -8.654 -2.964 -4.206 1.00 73.19 149 TRP A CA 1
ATOM 1143 C C . TRP A 1 149 ? -9.797 -3.567 -5.015 1.00 73.19 149 TRP A C 1
ATOM 1145 O O . TRP A 1 149 ? -9.603 -4.116 -6.101 1.00 73.19 149 TRP A O 1
ATOM 1155 N N . LEU A 1 150 ? -11.018 -3.397 -4.510 1.00 72.50 150 LEU A N 1
ATOM 1156 C CA . LEU A 1 150 ? -12.228 -3.803 -5.229 1.00 72.50 150 LEU A CA 1
ATOM 1157 C C . LEU A 1 150 ? -12.639 -2.807 -6.323 1.00 72.50 150 LEU A C 1
ATOM 1159 O O . LEU A 1 150 ? -13.438 -3.143 -7.197 1.00 72.50 150 LEU A O 1
ATOM 1163 N N . THR A 1 151 ? -12.097 -1.588 -6.291 1.00 62.19 151 THR A N 1
ATOM 1164 C CA . THR A 1 151 ? -12.388 -0.515 -7.248 1.00 62.19 151 THR A CA 1
ATOM 1165 C C . THR A 1 151 ? -11.106 0.185 -7.701 1.00 62.19 151 THR A C 1
ATOM 1167 O O . THR A 1 151 ? -10.086 0.176 -7.009 1.00 62.19 151 THR A O 1
ATOM 1170 N N . ARG A 1 152 ? -11.151 0.804 -8.889 1.00 60.16 152 ARG A N 1
ATOM 1171 C CA . ARG A 1 152 ? -10.080 1.702 -9.352 1.00 60.16 152 ARG A CA 1
ATOM 1172 C C . ARG A 1 152 ? -10.052 2.976 -8.509 1.00 60.16 152 ARG A C 1
ATOM 1174 O O . ARG A 1 152 ? -11.059 3.332 -7.901 1.00 60.16 152 ARG A O 1
ATOM 1181 N N . ASP A 1 153 ? -8.910 3.658 -8.512 1.00 57.78 153 ASP A N 1
ATOM 1182 C CA . ASP A 1 153 ? -8.771 4.943 -7.832 1.00 57.78 153 ASP A CA 1
ATOM 1183 C C . ASP A 1 153 ? -9.741 5.993 -8.421 1.00 57.78 153 ASP A C 1
ATOM 1185 O O . ASP A 1 153 ? -9.712 6.211 -9.639 1.00 57.78 153 ASP A O 1
ATOM 1189 N N . PRO A 1 154 ? -10.603 6.634 -7.604 1.00 53.03 154 PRO A N 1
ATOM 1190 C CA . PRO A 1 154 ? -11.530 7.667 -8.068 1.00 53.03 154 PRO A CA 1
ATOM 1191 C C . PRO A 1 154 ? -10.855 8.897 -8.687 1.00 53.03 154 PRO A C 1
ATOM 1193 O O . PRO A 1 154 ? -11.469 9.560 -9.520 1.00 53.03 154 PRO A O 1
ATOM 1196 N N . VAL A 1 155 ? -9.610 9.202 -8.306 1.00 48.59 155 VAL A N 1
ATOM 1197 C CA . VAL A 1 155 ? -8.853 10.357 -8.827 1.00 48.59 155 VAL A CA 1
ATOM 1198 C C . VAL A 1 155 ? -8.111 10.000 -10.129 1.00 48.59 155 VAL A C 1
ATOM 1200 O O . VAL A 1 155 ? -7.507 10.858 -10.773 1.00 48.59 155 VAL A O 1
ATOM 1203 N N . GLY A 1 156 ? -8.193 8.739 -10.573 1.00 47.06 156 GLY A N 1
ATOM 1204 C CA . GLY A 1 156 ? -7.467 8.250 -11.745 1.00 47.06 156 GLY A CA 1
ATOM 1205 C C . GLY A 1 156 ? -5.954 8.431 -11.591 1.00 47.06 156 GLY A C 1
ATOM 1206 O O . GLY A 1 156 ? -5.458 8.557 -10.479 1.00 47.06 156 GLY A O 1
ATOM 1207 N N . GLU A 1 157 ? -5.213 8.490 -12.700 1.00 40.19 157 GLU A N 1
ATOM 1208 C CA . GLU A 1 157 ? -3.741 8.619 -12.701 1.00 40.19 157 GLU A CA 1
ATOM 1209 C C . GLU A 1 157 ? -3.222 9.953 -12.116 1.00 40.19 157 GLU A C 1
ATOM 1211 O O . GLU A 1 157 ? -2.052 10.061 -11.765 1.00 40.19 157 GLU A O 1
ATOM 1216 N N . VAL A 1 158 ? -4.081 10.963 -11.932 1.00 34.78 158 VAL A N 1
ATOM 1217 C CA . VAL A 1 158 ? -3.692 12.283 -11.393 1.00 34.78 158 VAL A CA 1
ATOM 1218 C C . VAL A 1 158 ? -3.322 12.212 -9.906 1.00 34.78 158 VAL A C 1
ATOM 1220 O O . VAL A 1 158 ? -2.436 12.934 -9.457 1.00 34.78 158 VAL A O 1
ATOM 1223 N N . GLY A 1 159 ? -3.918 11.286 -9.143 1.00 39.47 159 GLY A N 1
ATOM 1224 C CA . GLY A 1 159 ? -3.513 11.011 -7.756 1.00 39.47 159 GLY A CA 1
ATOM 1225 C C . GLY A 1 159 ? -2.095 10.428 -7.624 1.00 39.47 159 GLY A C 1
ATOM 1226 O O . GLY A 1 159 ? -1.568 10.340 -6.516 1.00 39.47 159 GLY A O 1
ATOM 1227 N N . PHE A 1 160 ? -1.476 10.051 -8.749 1.00 39.94 160 PHE A N 1
ATOM 1228 C CA . PHE A 1 160 ? -0.185 9.369 -8.835 1.00 39.94 160 PHE A CA 1
ATOM 1229 C C . PHE A 1 160 ? 0.946 10.285 -9.347 1.00 39.94 160 PHE A C 1
ATOM 1231 O O . PHE A 1 160 ? 2.114 9.921 -9.241 1.00 39.94 160 PHE A O 1
ATOM 1238 N N . GLU A 1 161 ? 0.646 11.491 -9.852 1.00 35.12 161 GLU A N 1
ATOM 1239 C CA . GLU A 1 161 ? 1.643 12.410 -10.441 1.00 35.12 161 GLU A CA 1
ATOM 1240 C C . GLU A 1 161 ? 2.436 13.249 -9.411 1.00 35.12 161 GLU A C 1
ATOM 1242 O O . GLU A 1 161 ? 3.297 14.037 -9.798 1.00 35.12 161 GLU A O 1
ATOM 1247 N N . GLY A 1 162 ? 2.179 13.094 -8.106 1.00 34.81 162 GLY A N 1
ATOM 1248 C CA . GLY A 1 162 ? 2.656 14.035 -7.078 1.00 34.81 162 GLY A CA 1
ATOM 1249 C C . GLY A 1 162 ? 3.604 13.504 -5.998 1.00 34.81 162 GLY A C 1
ATOM 1250 O O . GLY A 1 162 ? 3.976 14.277 -5.119 1.00 34.81 162 GLY A O 1
ATOM 1251 N N . LYS A 1 163 ? 3.994 12.223 -5.997 1.00 36.69 163 LYS A N 1
ATOM 1252 C CA . LYS A 1 163 ? 4.804 11.649 -4.904 1.00 36.69 163 LYS A CA 1
ATOM 1253 C C . LYS A 1 163 ? 6.242 11.400 -5.353 1.00 36.69 163 LYS A C 1
ATOM 1255 O O . LYS A 1 163 ? 6.536 10.455 -6.076 1.00 36.69 163 LYS A O 1
ATOM 1260 N N . GLN A 1 164 ? 7.135 12.290 -4.932 1.00 32.69 164 GLN A N 1
ATOM 1261 C CA . GLN A 1 164 ? 8.580 12.160 -5.097 1.00 32.69 164 GLN A CA 1
ATOM 1262 C C . GLN A 1 164 ? 9.048 10.937 -4.288 1.00 32.69 164 GLN A C 1
ATOM 1264 O O . GLN A 1 164 ? 8.982 10.932 -3.061 1.00 32.69 164 GLN A O 1
ATOM 1269 N N . TYR A 1 165 ? 9.455 9.865 -4.968 1.00 35.28 165 TYR A N 1
ATOM 1270 C CA . TYR A 1 165 ? 9.978 8.661 -4.322 1.00 35.28 165 TYR A CA 1
ATOM 1271 C C . TYR A 1 165 ? 11.345 8.967 -3.693 1.00 35.28 165 TYR A C 1
ATOM 1273 O O . TYR A 1 165 ? 12.313 9.209 -4.415 1.00 35.28 165 TYR A O 1
ATOM 1281 N N . VAL A 1 166 ? 11.448 8.938 -2.362 1.00 35.78 166 VAL A N 1
ATOM 1282 C CA . VAL A 1 166 ? 12.749 8.921 -1.676 1.00 35.78 166 VAL A CA 1
ATOM 1283 C C . VAL A 1 166 ? 13.314 7.508 -1.820 1.00 35.78 166 VAL A C 1
ATOM 1285 O O . VAL A 1 166 ? 12.737 6.541 -1.327 1.00 35.78 166 VAL A O 1
ATOM 1288 N N . THR A 1 167 ? 14.407 7.373 -2.570 1.00 33.62 167 THR A N 1
ATOM 1289 C CA . THR A 1 167 ? 15.114 6.099 -2.749 1.00 33.62 167 THR A CA 1
ATOM 1290 C C . THR A 1 167 ? 16.174 6.007 -1.660 1.00 33.62 167 THR A C 1
ATOM 1292 O O . THR A 1 167 ? 17.122 6.779 -1.705 1.00 33.62 167 THR A O 1
ATOM 1295 N N . PHE A 1 168 ? 16.031 5.089 -0.702 1.00 36.59 168 PHE A N 1
ATOM 1296 C CA . PHE A 1 168 ? 17.118 4.790 0.233 1.00 36.59 168 PHE A CA 1
ATOM 1297 C C . PHE A 1 168 ? 18.116 3.852 -0.435 1.00 36.59 168 PHE A C 1
ATOM 1299 O O . PHE A 1 168 ? 17.810 2.700 -0.754 1.00 36.59 168 PHE A O 1
ATOM 1306 N N . THR A 1 169 ? 19.310 4.364 -0.671 1.00 38.09 169 THR A N 1
ATOM 1307 C CA . THR A 1 169 ? 20.459 3.606 -1.146 1.00 38.09 169 THR A CA 1
ATOM 1308 C C . THR A 1 169 ? 21.180 2.938 0.027 1.00 38.09 169 THR A C 1
ATOM 1310 O O . THR A 1 169 ? 20.956 3.243 1.202 1.00 38.09 169 THR A O 1
ATOM 1313 N N . LYS A 1 170 ? 22.060 1.981 -0.276 1.00 38.28 170 LYS A N 1
ATOM 1314 C CA . LYS A 1 170 ? 22.905 1.339 0.741 1.00 38.28 170 LYS A CA 1
ATOM 1315 C C . LYS A 1 170 ? 23.853 2.359 1.386 1.00 38.28 170 LYS A C 1
ATOM 1317 O O . LYS A 1 170 ? 24.195 2.212 2.559 1.00 38.28 170 LYS A O 1
ATOM 1322 N N . GLU A 1 171 ? 24.243 3.378 0.625 1.00 46.56 171 GLU A N 1
ATOM 1323 C CA . GLU A 1 171 ? 25.041 4.505 1.088 1.00 46.56 171 GLU A CA 1
ATOM 1324 C C . GLU A 1 171 ? 24.284 5.359 2.122 1.00 46.56 171 GLU A C 1
ATOM 1326 O O . GLU A 1 171 ? 24.875 5.725 3.136 1.00 46.56 171 GLU A O 1
ATOM 1331 N N . ASP A 1 172 ? 22.975 5.582 1.948 1.00 44.84 172 ASP A N 1
ATOM 1332 C CA . ASP A 1 172 ? 22.158 6.358 2.900 1.00 44.84 172 ASP A CA 1
ATOM 1333 C C . ASP A 1 172 ? 22.070 5.675 4.274 1.00 44.84 172 ASP A C 1
ATOM 1335 O O . ASP A 1 172 ? 22.195 6.316 5.316 1.00 44.84 172 ASP A O 1
ATOM 1339 N N . VAL A 1 173 ? 21.939 4.344 4.298 1.00 49.91 173 VAL A N 1
ATOM 1340 C CA . VAL A 1 173 ? 21.929 3.557 5.546 1.00 49.91 173 VAL A CA 1
ATOM 1341 C C . VAL A 1 173 ? 23.307 3.552 6.215 1.00 49.91 173 VAL A C 1
ATOM 1343 O O . VAL A 1 173 ? 23.407 3.533 7.440 1.00 49.91 173 VAL A O 1
ATOM 1346 N N . GLN A 1 174 ? 24.391 3.570 5.435 1.00 51.97 174 GLN A N 1
ATOM 1347 C CA . GLN A 1 174 ? 25.742 3.679 5.987 1.00 51.97 174 GLN A CA 1
ATOM 1348 C C . GLN A 1 174 ? 26.014 5.059 6.584 1.00 51.97 174 GLN A C 1
ATOM 1350 O O . GLN A 1 174 ? 26.618 5.120 7.649 1.00 51.97 174 GLN A O 1
ATOM 1355 N N . TYR A 1 175 ? 25.529 6.129 5.952 1.00 50.03 175 TYR A N 1
ATOM 1356 C CA . TYR A 1 175 ? 25.652 7.495 6.457 1.00 50.03 175 TYR A CA 1
ATOM 1357 C C . TYR A 1 175 ? 24.923 7.681 7.798 1.00 50.03 175 TYR A C 1
ATOM 1359 O O . TYR A 1 175 ? 25.494 8.229 8.737 1.00 50.03 175 TYR A O 1
ATOM 1367 N N . LEU A 1 176 ? 23.722 7.112 7.952 1.00 53.38 176 LEU A N 1
ATOM 1368 C CA . LEU A 1 176 ? 22.972 7.151 9.217 1.00 53.38 176 LEU A CA 1
ATOM 1369 C C . LEU A 1 176 ? 23.685 6.456 10.380 1.00 53.38 176 LEU A C 1
ATOM 1371 O O . LEU A 1 176 ? 23.594 6.905 11.516 1.00 53.38 176 LEU A O 1
ATOM 1375 N N . ASN A 1 177 ? 24.429 5.385 10.099 1.00 53.38 177 ASN A N 1
ATOM 1376 C CA . ASN A 1 177 ? 25.209 4.673 11.113 1.00 53.38 177 ASN A CA 1
ATOM 1377 C C . ASN A 1 177 ? 26.494 5.416 11.528 1.00 53.38 177 ASN A C 1
ATOM 1379 O O . ASN A 1 177 ? 27.200 4.938 12.414 1.00 53.38 177 ASN A O 1
ATOM 1383 N N . THR A 1 178 ? 26.825 6.531 10.867 1.00 53.97 178 THR A N 1
ATOM 1384 C CA . THR A 1 178 ? 28.015 7.346 11.165 1.00 53.97 178 THR A CA 1
ATOM 1385 C C . THR A 1 178 ? 27.710 8.650 11.897 1.00 53.97 178 THR A C 1
ATOM 1387 O O . THR A 1 178 ? 28.657 9.322 12.295 1.00 53.97 178 THR A O 1
ATOM 1390 N N . LEU A 1 179 ? 26.431 8.999 12.075 1.00 56.06 179 LEU A N 1
ATOM 1391 C CA . LEU A 1 179 ? 26.011 10.223 12.764 1.00 56.06 179 LEU A CA 1
ATOM 1392 C C . LEU A 1 179 ? 26.057 10.038 14.284 1.00 56.06 179 LEU A C 1
ATOM 1394 O O . LEU A 1 179 ? 25.632 8.996 14.794 1.00 56.06 179 LEU A O 1
ATOM 1398 N N . ASP A 1 180 ? 26.539 11.058 14.995 1.00 58.00 180 ASP A N 1
ATOM 1399 C CA . ASP A 1 180 ? 26.429 11.136 16.453 1.00 58.00 180 ASP A CA 1
ATOM 1400 C C . ASP A 1 180 ? 25.094 11.823 16.812 1.00 58.00 180 ASP A C 1
ATOM 1402 O O . ASP A 1 180 ? 24.889 12.981 16.437 1.00 58.00 180 ASP A O 1
ATOM 1406 N N . PRO A 1 181 ? 24.154 11.143 17.501 1.00 53.78 181 PRO A N 1
ATOM 1407 C CA . PRO A 1 181 ? 22.817 11.677 17.759 1.00 53.78 181 PRO A CA 1
ATOM 1408 C C . PRO A 1 181 ? 22.779 12.983 18.563 1.00 53.78 181 PRO A C 1
ATOM 1410 O O . PRO A 1 181 ? 21.754 13.663 18.534 1.00 53.78 181 PRO A O 1
ATOM 1413 N N . GLU A 1 182 ? 23.841 13.312 19.306 1.00 56.31 182 GLU A N 1
ATOM 1414 C CA . GLU A 1 182 ? 23.899 14.529 20.127 1.00 56.31 182 GLU A CA 1
ATOM 1415 C C . GLU A 1 182 ? 24.464 15.743 19.368 1.00 56.31 182 GLU A C 1
ATOM 1417 O O . GLU A 1 182 ? 24.034 16.866 19.637 1.00 56.31 182 GLU A O 1
ATOM 1422 N N . ASP A 1 183 ? 25.352 15.529 18.390 1.00 53.62 183 ASP A N 1
ATOM 1423 C CA . ASP A 1 183 ? 26.004 16.601 17.619 1.00 53.62 183 ASP A CA 1
ATOM 1424 C C . ASP A 1 183 ? 25.312 16.886 16.266 1.00 53.62 183 ASP A C 1
ATOM 1426 O O . ASP A 1 183 ? 25.373 18.013 15.770 1.00 53.62 183 ASP A O 1
ATOM 1430 N N . ASP A 1 184 ? 24.597 15.908 15.691 1.00 53.22 184 ASP A N 1
ATOM 1431 C CA . ASP A 1 184 ? 24.017 15.975 14.337 1.00 53.22 184 ASP A CA 1
ATOM 1432 C C . ASP A 1 184 ? 22.472 16.043 14.325 1.00 53.22 184 ASP A C 1
ATOM 1434 O O . ASP A 1 184 ? 21.801 15.419 13.495 1.00 53.22 184 ASP A O 1
ATOM 1438 N N . LEU A 1 185 ? 21.885 16.817 15.244 1.00 52.50 185 LEU A N 1
ATOM 1439 C CA . LEU A 1 185 ? 20.428 16.949 15.435 1.00 52.50 185 LEU A CA 1
ATOM 1440 C C . LEU A 1 185 ? 19.644 17.230 14.136 1.00 52.50 185 LEU A C 1
ATOM 1442 O O . LEU A 1 185 ? 18.665 16.539 13.863 1.00 52.50 185 LEU A O 1
ATOM 1446 N N . ASP A 1 186 ? 20.106 18.157 13.292 1.00 51.59 186 ASP A N 1
ATOM 1447 C CA . ASP A 1 186 ? 19.431 18.506 12.027 1.00 51.59 186 ASP A CA 1
ATOM 1448 C C . ASP A 1 186 ? 19.470 17.359 10.997 1.00 51.59 186 ASP A C 1
ATOM 1450 O O . ASP A 1 186 ? 18.538 17.174 10.205 1.00 51.59 186 ASP A O 1
ATOM 1454 N N . ALA A 1 187 ? 20.547 16.565 10.988 1.00 48.75 187 ALA A N 1
ATOM 1455 C CA . ALA A 1 187 ? 20.696 15.429 10.082 1.00 48.75 187 ALA A CA 1
ATOM 1456 C C . ALA A 1 187 ? 19.854 14.235 10.548 1.00 48.75 187 ALA A C 1
ATOM 1458 O O . ALA A 1 187 ? 19.252 13.552 9.718 1.00 48.75 187 ALA A O 1
ATOM 1459 N N . VAL A 1 188 ? 19.756 14.025 11.865 1.00 51.38 188 VAL A N 1
ATOM 1460 C CA . VAL A 1 188 ? 18.850 13.044 12.476 1.00 51.38 188 VAL A CA 1
ATOM 1461 C C . VAL A 1 188 ? 17.394 13.427 12.226 1.00 51.38 188 VAL A C 1
ATOM 1463 O O . VAL A 1 188 ? 16.620 12.568 11.815 1.00 51.38 188 VAL A O 1
ATOM 1466 N N . GLU A 1 189 ? 17.024 14.698 12.389 1.00 50.59 189 GLU A N 1
ATOM 1467 C CA . GLU A 1 189 ? 15.666 15.185 12.125 1.00 50.59 189 GLU A CA 1
ATOM 1468 C C . GLU A 1 189 ? 15.316 15.058 10.637 1.00 50.59 189 GLU A C 1
ATOM 1470 O O . GLU A 1 189 ? 14.266 14.526 10.294 1.00 50.59 189 GLU A O 1
ATOM 1475 N N . THR A 1 190 ? 16.232 15.410 9.729 1.00 47.22 190 THR A N 1
ATOM 1476 C CA . THR A 1 190 ? 16.047 15.225 8.277 1.00 47.22 190 THR A CA 1
ATOM 1477 C C . THR A 1 190 ? 15.938 13.746 7.894 1.00 47.22 190 THR A C 1
ATOM 1479 O O . THR A 1 190 ? 15.142 13.370 7.031 1.00 47.22 190 THR A O 1
ATOM 1482 N N . ALA A 1 191 ? 16.722 12.877 8.529 1.00 49.78 191 ALA A N 1
ATOM 1483 C CA . ALA A 1 191 ? 16.665 11.441 8.308 1.00 49.78 191 ALA A CA 1
ATOM 1484 C C . ALA A 1 191 ? 15.375 10.821 8.840 1.00 49.78 191 ALA A C 1
ATOM 1486 O O . ALA A 1 191 ? 14.756 10.026 8.137 1.00 49.78 191 ALA A O 1
ATOM 1487 N N . GLN A 1 192 ? 14.946 11.207 10.042 1.00 45.94 192 GLN A N 1
ATOM 1488 C CA . GLN A 1 192 ? 13.655 10.832 10.604 1.00 45.94 192 GLN A CA 1
ATOM 1489 C C . GLN A 1 192 ? 12.532 11.325 9.704 1.00 45.94 192 GLN A C 1
ATOM 1491 O O . GLN A 1 192 ? 11.695 10.520 9.327 1.00 45.94 192 GLN A O 1
ATOM 1496 N N . HIS A 1 193 ? 12.582 12.572 9.238 1.00 42.66 193 HIS A N 1
ATOM 1497 C CA . HIS A 1 193 ? 11.619 13.133 8.298 1.00 42.66 193 HIS A CA 1
ATOM 1498 C C . HIS A 1 193 ? 11.591 12.362 6.975 1.00 42.66 193 HIS A C 1
ATOM 1500 O O . HIS A 1 193 ? 10.519 12.088 6.456 1.00 42.66 193 HIS A O 1
ATOM 1506 N N . ASN A 1 194 ? 12.737 11.938 6.437 1.00 41.28 194 ASN A N 1
ATOM 1507 C CA . ASN A 1 194 ? 12.807 11.136 5.211 1.00 41.28 194 ASN A CA 1
ATOM 1508 C C . ASN A 1 194 ? 12.342 9.685 5.417 1.00 41.28 194 ASN A C 1
ATOM 1510 O O . ASN A 1 194 ? 11.709 9.111 4.529 1.00 41.28 194 ASN A O 1
ATOM 1514 N N . ILE A 1 195 ? 12.631 9.087 6.576 1.00 43.94 195 ILE A N 1
ATOM 1515 C CA . ILE A 1 195 ? 12.136 7.761 6.972 1.00 43.94 195 ILE A CA 1
ATOM 1516 C C . ILE A 1 195 ? 10.625 7.828 7.154 1.00 43.94 195 ILE A C 1
ATOM 1518 O O . ILE A 1 195 ? 9.922 6.997 6.600 1.00 43.94 195 ILE A O 1
ATOM 1522 N N . VAL A 1 196 ? 10.124 8.850 7.840 1.00 37.19 196 VAL A N 1
ATOM 1523 C CA . VAL A 1 196 ? 8.708 9.181 7.984 1.00 37.19 196 VAL A CA 1
ATOM 1524 C C . VAL A 1 196 ? 8.095 9.386 6.602 1.00 37.19 196 VAL A C 1
ATOM 1526 O O . VAL A 1 196 ? 7.175 8.663 6.258 1.00 37.19 196 VAL A O 1
ATOM 1529 N N . TYR A 1 197 ? 8.658 10.211 5.716 1.00 37.34 197 TYR A N 1
ATOM 1530 C CA . TYR A 1 197 ? 8.184 10.380 4.333 1.00 37.34 197 TYR A CA 1
ATOM 1531 C C . TYR A 1 197 ? 8.132 9.077 3.535 1.00 37.34 197 TYR A C 1
ATOM 1533 O O . TYR A 1 197 ? 7.179 8.847 2.785 1.00 37.34 197 TYR A O 1
ATOM 1541 N N . ALA A 1 198 ? 9.115 8.197 3.687 1.00 37.97 198 ALA A N 1
ATOM 1542 C CA . ALA A 1 198 ? 9.070 6.891 3.055 1.00 37.97 198 ALA A CA 1
ATOM 1543 C C . ALA A 1 198 ? 8.054 5.962 3.719 1.00 37.97 198 ALA A C 1
ATOM 1545 O O . ALA A 1 198 ? 7.308 5.320 3.000 1.00 37.97 198 ALA A O 1
ATOM 1546 N N . VAL A 1 199 ? 7.940 5.932 5.046 1.00 36.47 199 VAL A N 1
ATOM 1547 C CA . VAL A 1 199 ? 6.958 5.128 5.790 1.00 36.47 199 VAL A CA 1
ATOM 1548 C C . VAL A 1 199 ? 5.530 5.611 5.520 1.00 36.47 199 VAL A C 1
ATOM 1550 O O . VAL A 1 199 ? 4.660 4.778 5.321 1.00 36.47 199 VAL A O 1
ATOM 1553 N N . ILE A 1 200 ? 5.274 6.915 5.381 1.00 36.03 200 ILE A N 1
ATOM 1554 C CA . ILE A 1 200 ? 3.998 7.493 4.921 1.00 36.03 200 ILE A CA 1
ATOM 1555 C C . ILE A 1 200 ? 3.668 6.999 3.514 1.00 36.03 200 ILE A C 1
ATOM 1557 O O . ILE A 1 200 ? 2.538 6.599 3.226 1.00 36.03 200 ILE A O 1
ATOM 1561 N N . ASN A 1 201 ? 4.649 7.042 2.610 1.00 37.84 201 ASN A N 1
ATOM 1562 C CA . ASN A 1 201 ? 4.457 6.588 1.240 1.00 37.84 201 ASN A CA 1
ATOM 1563 C C . ASN A 1 201 ? 4.342 5.060 1.151 1.00 37.84 201 ASN A C 1
ATOM 1565 O O . ASN A 1 201 ? 3.630 4.588 0.271 1.00 37.84 201 ASN A O 1
ATOM 1569 N N . VAL A 1 202 ? 4.944 4.310 2.085 1.00 36.94 202 VAL A N 1
ATOM 1570 C CA . VAL A 1 202 ? 4.852 2.846 2.232 1.00 36.94 202 VAL A CA 1
ATOM 1571 C C . VAL A 1 202 ? 3.513 2.421 2.868 1.00 36.94 202 VAL A C 1
ATOM 1573 O O . VAL A 1 202 ? 2.858 1.500 2.384 1.00 36.94 202 VAL A O 1
ATOM 1576 N N . ALA A 1 203 ? 3.022 3.159 3.864 1.00 33.66 203 ALA A N 1
ATOM 1577 C CA . ALA A 1 203 ? 1.713 2.982 4.497 1.00 33.66 203 ALA A CA 1
ATOM 1578 C C . ALA A 1 203 ? 0.553 3.265 3.525 1.00 33.66 203 ALA A C 1
ATOM 1580 O O . ALA A 1 203 ? -0.505 2.637 3.602 1.00 33.66 203 ALA A O 1
ATOM 1581 N N . TYR A 1 204 ? 0.779 4.154 2.550 1.00 35.59 204 TYR A N 1
ATOM 1582 C CA . TYR A 1 204 ? -0.103 4.385 1.402 1.00 35.59 204 TYR A CA 1
ATOM 1583 C C . TYR A 1 204 ? 0.268 3.590 0.135 1.00 35.59 204 TYR A C 1
ATOM 1585 O O . TYR A 1 204 ? -0.424 3.703 -0.875 1.00 35.59 204 TYR A O 1
ATOM 1593 N N . LEU A 1 205 ? 1.292 2.735 0.151 1.00 41.25 205 LEU A N 1
ATOM 1594 C CA . LEU A 1 205 ? 1.744 1.945 -1.013 1.00 41.25 205 LEU A CA 1
ATOM 1595 C C . LEU A 1 205 ? 0.890 0.698 -1.264 1.00 41.25 205 LEU A C 1
ATOM 1597 O O . LEU A 1 205 ? 1.260 -0.159 -2.059 1.00 41.25 205 LEU A O 1
ATOM 1601 N N . MET A 1 206 ? -0.307 0.622 -0.678 1.00 37.53 206 MET A N 1
ATOM 1602 C CA . MET A 1 206 ? -1.350 -0.268 -1.194 1.00 37.53 206 MET A CA 1
ATOM 1603 C C . MET A 1 206 ? -1.923 0.219 -2.533 1.00 37.53 206 MET A C 1
ATOM 1605 O O . MET A 1 206 ? -2.737 -0.466 -3.135 1.00 37.53 206 MET A O 1
ATOM 1609 N N . VAL A 1 207 ? -1.493 1.370 -3.053 1.00 37.94 207 VAL A N 1
ATOM 1610 C CA . VAL A 1 207 ? -2.019 2.030 -4.261 1.00 37.94 207 VAL A CA 1
ATOM 1611 C C . VAL A 1 207 ? -1.749 1.288 -5.594 1.00 37.94 207 VAL A C 1
ATOM 1613 O O . VAL A 1 207 ? -2.303 1.684 -6.616 1.00 37.94 207 VAL A O 1
ATOM 1616 N N . ASN A 1 208 ? -1.051 0.142 -5.602 1.00 37.50 208 ASN A N 1
ATOM 1617 C CA . ASN A 1 208 ? -0.697 -0.568 -6.847 1.00 37.50 208 ASN A CA 1
ATOM 1618 C C . ASN A 1 208 ? -1.439 -1.873 -7.159 1.00 37.50 208 ASN A C 1
ATOM 1620 O O . ASN A 1 208 ? -1.149 -2.490 -8.180 1.00 37.50 208 ASN A O 1
ATOM 1624 N N . ASN A 1 209 ? -2.427 -2.291 -6.364 1.00 35.41 209 ASN A N 1
ATOM 1625 C CA . ASN A 1 209 ? -3.257 -3.454 -6.712 1.00 35.41 209 ASN A CA 1
ATOM 1626 C C . ASN A 1 209 ? -2.484 -4.777 -6.942 1.00 35.41 209 ASN A C 1
ATOM 1628 O O . ASN A 1 209 ? -3.027 -5.677 -7.586 1.00 35.41 209 ASN A O 1
ATOM 1632 N N . ASP A 1 210 ? -1.251 -4.892 -6.442 1.00 29.53 210 ASP A N 1
ATOM 1633 C CA . ASP A 1 210 ? -0.456 -6.114 -6.479 1.00 29.53 210 ASP A CA 1
ATOM 1634 C C . ASP A 1 210 ? 0.539 -6.148 -5.311 1.00 29.53 210 ASP A C 1
ATOM 1636 O O . ASP A 1 210 ? 0.843 -5.115 -4.702 1.00 29.53 210 ASP A O 1
ATOM 1640 N N . PRO A 1 211 ? 1.012 -7.347 -4.959 1.00 29.33 211 PRO A N 1
ATOM 1641 C CA . PRO A 1 211 ? 1.210 -7.668 -3.576 1.00 29.33 211 PRO A CA 1
ATOM 1642 C C . PRO A 1 211 ? 2.749 -7.769 -3.365 1.00 29.33 211 PRO A C 1
ATOM 1644 O O . PRO A 1 211 ? 3.417 -8.508 -4.075 1.00 29.33 211 PRO A O 1
ATOM 1647 N N . VAL A 1 212 ? 3.326 -6.938 -2.468 1.00 37.88 212 VAL A N 1
ATOM 1648 C CA . VAL A 1 212 ? 4.727 -6.944 -1.946 1.00 37.88 212 VAL A CA 1
ATOM 1649 C C . VAL A 1 212 ? 5.722 -7.688 -2.842 1.00 37.88 212 VAL A C 1
ATOM 1651 O O . VAL A 1 212 ? 5.965 -8.886 -2.703 1.00 37.88 212 VAL A O 1
ATOM 1654 N N . GLY A 1 213 ? 6.355 -6.915 -3.720 1.00 33.50 213 GLY A N 1
ATOM 1655 C CA . GLY A 1 213 ? 7.502 -7.353 -4.502 1.00 33.50 213 GLY A CA 1
ATOM 1656 C C . GLY A 1 213 ? 7.179 -7.454 -5.982 1.00 33.50 213 GLY A C 1
ATOM 1657 O O . GLY A 1 213 ? 6.807 -8.511 -6.475 1.00 33.50 213 GLY A O 1
ATOM 1658 N N . LYS A 1 214 ? 7.475 -6.361 -6.693 1.00 33.25 214 LYS A N 1
ATOM 1659 C CA . LYS A 1 214 ? 7.407 -6.189 -8.153 1.00 33.25 214 LYS A CA 1
ATOM 1660 C C . LYS A 1 214 ? 6.024 -5.813 -8.698 1.00 33.25 214 LYS A C 1
ATOM 1662 O O . LYS A 1 214 ? 5.412 -6.583 -9.430 1.00 33.25 214 LYS A O 1
ATOM 1667 N N . THR A 1 215 ? 5.623 -4.561 -8.481 1.00 34.03 215 THR A N 1
ATOM 1668 C CA . THR A 1 215 ? 4.594 -3.925 -9.317 1.00 34.03 215 THR A CA 1
ATOM 1669 C C . THR A 1 215 ? 5.087 -2.596 -9.845 1.00 34.03 215 THR A C 1
ATOM 1671 O O . THR A 1 215 ? 5.666 -1.783 -9.128 1.00 34.03 215 THR A O 1
ATOM 1674 N N . ASP A 1 216 ? 4.880 -2.453 -11.141 1.00 36.28 216 ASP A N 1
ATOM 1675 C CA . ASP A 1 216 ? 5.150 -1.295 -11.962 1.00 36.28 216 ASP A CA 1
ATOM 1676 C C . ASP A 1 216 ? 4.366 -0.057 -11.488 1.00 36.28 216 ASP A C 1
ATOM 1678 O O . ASP A 1 216 ? 3.140 -0.065 -11.421 1.00 36.28 216 ASP A O 1
ATOM 1682 N N . LEU A 1 217 ? 5.117 0.989 -11.141 1.00 32.41 217 LEU A N 1
ATOM 1683 C CA . LEU A 1 217 ? 4.656 2.203 -10.462 1.00 32.41 217 LEU A CA 1
ATOM 1684 C C . LEU A 1 217 ? 4.219 3.334 -11.410 1.00 32.41 217 LEU A C 1
ATOM 1686 O O . LEU A 1 217 ? 3.796 4.375 -10.914 1.00 32.41 217 LEU A O 1
ATOM 1690 N N . TYR A 1 218 ? 4.283 3.153 -12.738 1.00 34.28 218 TYR A N 1
ATOM 1691 C CA . TYR A 1 218 ? 3.854 4.195 -13.694 1.00 34.28 218 TYR A CA 1
ATOM 1692 C C . TYR A 1 218 ? 2.942 3.688 -14.823 1.00 34.28 218 TYR A C 1
ATOM 1694 O O . TYR A 1 218 ? 2.716 4.399 -15.798 1.00 34.28 218 TYR A O 1
ATOM 1702 N N . GLY A 1 219 ? 2.443 2.448 -14.749 1.00 34.53 219 GLY A N 1
ATOM 1703 C CA . GLY A 1 219 ? 1.862 1.799 -15.931 1.00 34.53 219 GLY A CA 1
ATOM 1704 C C . GLY A 1 219 ? 2.917 1.520 -17.015 1.00 34.53 219 GLY A C 1
ATOM 1705 O O . GLY A 1 219 ? 2.584 1.364 -18.194 1.00 34.53 219 GLY A O 1
ATOM 1706 N N . LEU A 1 220 ? 4.196 1.471 -16.623 1.00 49.97 220 LEU A N 1
ATOM 1707 C CA . LEU A 1 220 ? 5.301 0.972 -17.425 1.00 49.97 220 LEU A CA 1
ATOM 1708 C C . LEU A 1 220 ? 5.092 -0.503 -17.632 1.00 49.97 220 LEU A C 1
ATOM 1710 O O . LEU A 1 220 ? 5.280 -1.311 -16.727 1.00 49.97 220 LEU A O 1
ATOM 1714 N N . VAL A 1 221 ? 4.868 -0.915 -18.862 1.00 57.44 221 VAL A N 1
ATOM 1715 C CA . VAL A 1 221 ? 4.838 -2.349 -19.110 1.00 57.44 221 VAL A CA 1
ATOM 1716 C C . VAL A 1 221 ? 6.219 -2.925 -18.774 1.00 57.44 221 VAL A C 1
ATOM 1718 O O . VAL A 1 221 ? 7.195 -2.765 -19.504 1.00 57.44 221 VAL A O 1
ATOM 1721 N N . CYS A 1 222 ? 6.266 -3.583 -17.611 1.00 67.69 222 CYS A N 1
ATOM 1722 C CA . CYS A 1 222 ? 7.403 -4.274 -17.023 1.00 67.69 222 CYS A CA 1
ATOM 1723 C C . CYS A 1 222 ? 8.532 -3.384 -16.481 1.00 67.69 222 CYS A C 1
ATOM 1725 O O . CYS A 1 222 ? 9.682 -3.820 -16.486 1.00 67.69 222 CYS A O 1
ATOM 1727 N N . ASN A 1 223 ? 8.233 -2.171 -15.990 1.00 72.75 223 ASN A N 1
ATOM 1728 C CA . ASN A 1 223 ? 9.247 -1.232 -15.469 1.00 72.75 223 ASN A CA 1
ATOM 1729 C C . ASN A 1 223 ? 10.352 -0.897 -16.487 1.00 72.75 223 ASN A C 1
ATOM 1731 O O . ASN A 1 223 ? 11.524 -0.740 -16.138 1.00 72.75 223 ASN A O 1
ATOM 1735 N N . VAL A 1 224 ? 9.986 -0.826 -17.768 1.00 86.00 224 VAL A N 1
ATOM 1736 C CA . VAL A 1 224 ? 10.920 -0.514 -18.851 1.00 86.00 224 VAL A CA 1
ATOM 1737 C C . VAL A 1 224 ? 10.812 0.970 -19.195 1.00 86.00 224 VAL A C 1
ATOM 1739 O O . VAL A 1 224 ? 9.730 1.466 -19.518 1.00 86.00 224 VAL A O 1
ATOM 1742 N N . VAL A 1 225 ? 11.947 1.669 -19.189 1.00 91.31 225 VAL A N 1
ATOM 1743 C CA . VAL A 1 225 ? 12.054 3.077 -19.601 1.00 91.31 225 VAL A CA 1
ATOM 1744 C C . VAL A 1 225 ? 13.118 3.254 -20.676 1.00 91.31 225 VAL A C 1
ATOM 1746 O O . VAL A 1 225 ? 14.076 2.484 -20.777 1.00 91.31 225 VAL A O 1
ATOM 1749 N N . VAL A 1 226 ? 12.969 4.298 -21.489 1.00 94.12 226 VAL A N 1
ATOM 1750 C CA . VAL A 1 226 ? 13.996 4.732 -22.440 1.00 94.12 226 VAL A CA 1
ATOM 1751 C C . VAL A 1 226 ? 14.550 6.068 -21.999 1.00 94.12 226 VAL A C 1
ATOM 1753 O O . VAL A 1 226 ? 13.820 7.051 -21.952 1.00 94.12 226 VAL A O 1
ATOM 1756 N N . ASN A 1 227 ? 15.850 6.131 -21.756 1.00 92.12 227 ASN A N 1
ATOM 1757 C CA . ASN A 1 227 ? 16.539 7.349 -21.359 1.00 92.12 227 ASN A CA 1
ATOM 1758 C C . ASN A 1 227 ? 17.300 7.939 -22.536 1.00 92.12 227 ASN A C 1
ATOM 1760 O O . ASN A 1 227 ? 17.822 7.216 -23.384 1.00 92.12 227 ASN A O 1
ATOM 1764 N N . ARG A 1 228 ? 17.398 9.266 -22.575 1.00 88.62 228 ARG A N 1
ATOM 1765 C CA . ARG A 1 228 ? 18.230 9.990 -23.530 1.00 88.62 228 ARG A CA 1
ATOM 1766 C C . ARG A 1 228 ? 18.970 11.127 -22.851 1.00 88.62 228 ARG A C 1
ATOM 1768 O O . ARG A 1 228 ? 18.383 11.922 -22.123 1.00 88.62 228 ARG A O 1
ATOM 1775 N N . THR A 1 229 ? 20.244 11.259 -23.189 1.00 84.31 229 THR A N 1
ATOM 1776 C CA . THR A 1 229 ? 21.109 12.355 -22.745 1.00 84.31 229 THR A CA 1
ATOM 1777 C C . THR A 1 229 ? 21.566 13.214 -23.921 1.00 84.31 229 THR A C 1
ATOM 1779 O O . THR A 1 229 ? 21.560 12.777 -25.076 1.00 84.31 229 THR A O 1
ATOM 1782 N N . LYS A 1 230 ? 21.983 14.445 -23.616 1.00 79.44 230 LYS A N 1
ATOM 1783 C CA . LYS A 1 230 ? 22.708 15.337 -24.531 1.00 79.44 230 LYS A CA 1
ATOM 1784 C C . LYS A 1 230 ? 24.209 15.419 -24.207 1.00 79.44 230 LYS A C 1
ATOM 1786 O O . LYS A 1 230 ? 24.927 16.110 -24.920 1.00 79.44 230 LYS A O 1
ATOM 1791 N N . ALA A 1 231 ? 24.686 14.730 -23.165 1.00 66.19 231 ALA A N 1
ATOM 1792 C CA . ALA A 1 231 ? 26.069 14.827 -22.706 1.00 66.19 231 ALA A CA 1
ATOM 1793 C C . ALA A 1 231 ? 27.077 14.335 -23.762 1.00 66.19 231 ALA A C 1
ATOM 1795 O O . ALA A 1 231 ? 26.894 13.281 -24.380 1.00 66.19 231 ALA A O 1
ATOM 1796 N N . ILE A 1 232 ? 28.174 15.084 -23.923 1.00 58.25 232 ILE A N 1
ATOM 1797 C CA . ILE A 1 232 ? 29.267 14.810 -24.876 1.00 58.25 232 ILE A CA 1
ATOM 1798 C C . ILE A 1 232 ? 29.932 13.448 -24.593 1.00 58.25 232 ILE A C 1
ATOM 1800 O O . ILE A 1 232 ? 30.309 12.728 -25.521 1.00 58.25 232 ILE A O 1
ATOM 1804 N N . SER A 1 233 ? 29.992 13.049 -23.319 1.00 54.16 233 SER A N 1
ATOM 1805 C CA . SER A 1 233 ? 30.563 11.781 -22.840 1.00 54.16 233 SER A CA 1
ATOM 1806 C C . SER A 1 233 ? 29.795 10.532 -23.290 1.00 54.16 233 SER A C 1
ATOM 1808 O O . SER A 1 233 ? 30.336 9.431 -23.249 1.00 54.16 233 SER A O 1
ATOM 1810 N N . SER A 1 234 ? 28.556 10.685 -23.765 1.00 53.16 234 SER A N 1
ATOM 1811 C CA . SER A 1 234 ? 27.678 9.555 -24.081 1.00 53.16 234 SER A CA 1
ATOM 1812 C C . SER A 1 234 ? 27.854 8.968 -25.484 1.00 53.16 234 SER A C 1
ATOM 1814 O O . SER A 1 234 ? 27.396 7.867 -25.743 1.00 53.16 234 SER A O 1
ATOM 1816 N N . CYS A 1 235 ? 28.498 9.672 -26.420 1.00 50.34 235 CYS A N 1
ATOM 1817 C CA . CYS A 1 235 ? 28.785 9.123 -27.755 1.00 50.34 235 CYS A CA 1
ATOM 1818 C C . CYS A 1 235 ? 30.038 9.714 -28.427 1.00 50.34 235 CYS A C 1
ATOM 1820 O O . CYS A 1 235 ? 30.289 9.443 -29.602 1.00 50.34 235 CYS A O 1
ATOM 1822 N N . GLY A 1 236 ? 30.857 10.497 -27.709 1.00 53.34 236 GLY A N 1
ATOM 1823 C CA . GLY A 1 236 ? 32.084 11.110 -28.248 1.00 53.34 236 GLY A CA 1
ATOM 1824 C C . GLY A 1 236 ? 31.839 12.164 -29.337 1.00 53.34 236 GLY A C 1
ATOM 1825 O O . GLY A 1 236 ? 32.780 12.726 -29.885 1.00 53.34 236 GLY A O 1
ATOM 1826 N N . ILE A 1 237 ? 30.573 12.447 -29.644 1.00 52.34 237 ILE A N 1
ATOM 1827 C CA . ILE A 1 237 ? 30.107 13.510 -30.528 1.00 52.34 237 ILE A CA 1
ATOM 1828 C C . ILE A 1 237 ? 28.939 14.214 -29.834 1.00 52.34 237 ILE A C 1
ATOM 1830 O O . ILE A 1 237 ? 28.205 13.601 -29.064 1.00 52.34 237 ILE A O 1
ATOM 1834 N N . ASN A 1 238 ? 28.726 15.499 -30.109 1.00 56.75 238 ASN A N 1
ATOM 1835 C CA . ASN A 1 238 ? 27.623 16.274 -29.528 1.00 56.75 238 ASN A CA 1
ATOM 1836 C C . ASN A 1 238 ? 26.265 15.912 -30.184 1.00 56.75 238 ASN A C 1
ATOM 1838 O O . ASN A 1 238 ? 25.619 16.742 -30.819 1.00 56.75 238 ASN A O 1
ATOM 1842 N N . ALA A 1 239 ? 25.880 14.629 -30.148 1.00 61.59 239 ALA A N 1
ATOM 1843 C CA . ALA A 1 239 ? 24.671 14.093 -30.788 1.00 61.59 239 ALA A CA 1
ATOM 1844 C C . ALA A 1 239 ? 23.699 13.408 -29.805 1.00 61.59 239 ALA A C 1
ATOM 1846 O O . ALA A 1 239 ? 22.562 13.089 -30.187 1.00 61.59 239 ALA A O 1
ATOM 1847 N N . GLY A 1 240 ? 24.123 13.236 -28.548 1.00 76.44 240 GLY A N 1
ATOM 1848 C CA . GLY A 1 240 ? 23.374 12.562 -27.491 1.00 76.44 240 GLY A CA 1
ATOM 1849 C C . GLY A 1 240 ? 23.273 11.045 -27.675 1.00 76.44 240 GLY A C 1
ATOM 1850 O O . GLY A 1 240 ? 23.488 10.511 -28.763 1.00 76.44 240 GLY A O 1
ATOM 1851 N N . HIS A 1 241 ? 22.892 10.351 -26.609 1.00 87.38 241 HIS A N 1
ATOM 1852 C CA . HIS A 1 241 ? 22.746 8.893 -26.576 1.00 87.38 241 HIS A CA 1
ATOM 1853 C C . HIS A 1 241 ? 21.376 8.498 -26.048 1.00 87.38 241 HIS A C 1
ATOM 1855 O O . HIS A 1 241 ? 20.797 9.239 -25.256 1.00 87.38 241 HIS A O 1
ATOM 1861 N N . GLU A 1 242 ? 20.860 7.357 -26.499 1.00 91.06 242 GLU A N 1
ATOM 1862 C CA . GLU A 1 242 ? 19.583 6.799 -26.060 1.00 91.06 242 GLU A CA 1
ATOM 1863 C C . GLU A 1 242 ? 19.733 5.310 -25.743 1.00 91.06 242 GLU A C 1
ATOM 1865 O O . GLU A 1 242 ? 20.276 4.560 -26.557 1.00 91.06 242 GLU A O 1
ATOM 1870 N N . TRP A 1 243 ? 19.227 4.894 -24.585 1.00 93.50 243 TRP A N 1
ATOM 1871 C CA . TRP A 1 243 ? 19.340 3.529 -24.074 1.00 93.50 243 TRP A CA 1
ATOM 1872 C C . TRP A 1 243 ? 18.069 3.105 -23.333 1.00 93.50 243 TRP A C 1
ATOM 1874 O O . TRP A 1 243 ? 17.242 3.940 -22.966 1.00 93.50 243 TRP A O 1
ATOM 1884 N N . ILE A 1 244 ? 17.904 1.798 -23.137 1.00 96.12 244 ILE A N 1
ATOM 1885 C CA . ILE A 1 244 ? 16.772 1.191 -22.428 1.00 96.12 244 ILE A CA 1
ATOM 1886 C C . ILE A 1 244 ? 17.246 0.762 -21.038 1.00 96.12 244 ILE A C 1
ATOM 1888 O O . ILE A 1 244 ? 18.337 0.205 -20.910 1.00 96.12 244 ILE A O 1
ATOM 1892 N N . VAL A 1 245 ? 16.425 0.994 -20.016 1.00 92.19 245 VAL A N 1
ATOM 1893 C CA . VAL A 1 245 ? 16.616 0.508 -18.642 1.00 92.19 245 VAL A CA 1
ATOM 1894 C C . VAL A 1 245 ? 15.412 -0.349 -18.257 1.00 92.19 245 VAL A C 1
ATOM 1896 O O . VAL A 1 245 ? 14.281 0.016 -18.573 1.00 92.19 245 VAL A O 1
ATOM 1899 N N . TYR A 1 246 ? 15.657 -1.506 -17.641 1.00 86.75 246 TYR A N 1
ATOM 1900 C CA . TYR A 1 246 ? 14.632 -2.499 -17.305 1.00 86.75 246 TYR A CA 1
ATOM 1901 C C . TYR A 1 246 ? 15.139 -3.454 -16.215 1.00 86.75 246 TYR A C 1
ATOM 1903 O O . TYR A 1 246 ? 16.262 -3.930 -16.317 1.00 86.75 246 TYR A O 1
ATOM 1911 N N . ASP A 1 247 ? 14.331 -3.749 -15.189 1.00 76.56 247 ASP A N 1
ATOM 1912 C CA . ASP A 1 247 ? 14.649 -4.717 -14.108 1.00 76.56 247 ASP A CA 1
ATOM 1913 C C . ASP A 1 247 ? 16.082 -4.578 -13.533 1.00 76.56 247 ASP A C 1
ATOM 1915 O O . ASP A 1 247 ? 16.815 -5.554 -13.383 1.00 76.56 247 ASP A O 1
ATOM 1919 N N . GLY A 1 248 ? 16.534 -3.339 -13.295 1.00 77.94 248 GLY A N 1
ATOM 1920 C CA . GLY A 1 248 ? 17.891 -3.038 -12.806 1.00 77.94 248 GLY A CA 1
ATOM 1921 C C . GLY A 1 248 ? 19.025 -3.228 -13.829 1.00 77.94 248 GLY A C 1
ATOM 1922 O O . GLY A 1 248 ? 20.189 -3.014 -13.506 1.00 77.94 248 GLY A O 1
ATOM 1923 N N . LYS A 1 249 ? 18.706 -3.605 -15.069 1.00 87.50 249 LYS A N 1
ATOM 1924 C CA . LYS A 1 249 ? 19.630 -3.755 -16.199 1.00 87.50 249 LYS A CA 1
ATOM 1925 C C . LYS A 1 249 ? 19.493 -2.596 -17.180 1.00 87.50 249 LYS A C 1
ATOM 1927 O O . LYS A 1 249 ? 18.534 -1.821 -17.153 1.00 87.50 249 LYS A O 1
ATOM 1932 N N . SER A 1 250 ? 20.438 -2.507 -18.110 1.00 94.00 250 SER A N 1
ATOM 1933 C CA . SER A 1 250 ? 20.386 -1.545 -19.205 1.00 94.00 250 SER A CA 1
ATOM 1934 C C . SER A 1 250 ? 20.966 -2.109 -20.499 1.00 94.00 250 SER A C 1
ATOM 1936 O O . SER A 1 250 ? 21.793 -3.021 -20.494 1.00 94.00 250 SER A O 1
ATOM 1938 N N . VAL A 1 251 ? 20.501 -1.579 -21.629 1.00 95.69 251 VAL A N 1
ATOM 1939 C CA . VAL A 1 251 ? 21.034 -1.902 -22.954 1.00 95.69 251 VAL A CA 1
ATOM 1940 C C . VAL A 1 251 ? 21.018 -0.683 -23.861 1.00 95.69 251 VAL A C 1
ATOM 1942 O O . VAL A 1 251 ? 20.028 0.049 -23.931 1.00 95.69 251 VAL A O 1
ATOM 1945 N N . GLY A 1 252 ? 22.083 -0.505 -24.633 1.00 92.06 252 GLY A N 1
ATOM 1946 C CA . GLY A 1 252 ? 22.116 0.489 -25.696 1.00 92.06 252 GLY A CA 1
ATOM 1947 C C . GLY A 1 252 ? 23.071 0.127 -26.820 1.00 92.06 252 GLY A C 1
ATOM 1948 O O . GLY A 1 252 ? 23.837 -0.836 -26.749 1.00 92.06 252 GLY A O 1
ATOM 1949 N N . PHE A 1 253 ? 22.985 0.902 -27.898 1.00 90.81 253 PHE A N 1
ATOM 1950 C CA . PHE A 1 253 ? 23.763 0.691 -29.114 1.00 90.81 253 PHE A CA 1
ATOM 1951 C C . PHE A 1 253 ? 24.755 1.826 -29.332 1.00 90.81 253 PHE A C 1
ATOM 1953 O O . PHE A 1 253 ? 24.368 2.995 -29.389 1.00 90.81 253 PHE A O 1
ATOM 1960 N N . TRP A 1 254 ? 26.022 1.456 -29.502 1.00 86.06 254 TRP A N 1
ATOM 1961 C CA . TRP A 1 254 ? 27.175 2.348 -29.498 1.00 86.06 254 TRP A CA 1
ATOM 1962 C C . TRP A 1 254 ? 27.864 2.354 -30.865 1.00 86.06 254 TRP A C 1
ATOM 1964 O O . TRP A 1 254 ? 28.833 1.624 -31.090 1.00 86.06 254 TRP A O 1
ATOM 1974 N N . PRO A 1 255 ? 27.390 3.187 -31.810 1.00 77.75 255 PRO A N 1
ATOM 1975 C CA . PRO A 1 255 ? 27.983 3.296 -33.144 1.00 77.75 255 PRO A CA 1
ATOM 1976 C C . PRO A 1 255 ? 29.434 3.805 -33.122 1.00 77.75 255 PRO A C 1
ATOM 1978 O O . PRO A 1 255 ? 30.232 3.417 -33.966 1.00 77.75 255 PRO A O 1
ATOM 1981 N N . ASN A 1 256 ? 29.804 4.628 -32.138 1.00 75.94 256 ASN A N 1
ATOM 1982 C CA . ASN A 1 256 ? 31.164 5.153 -31.961 1.00 75.94 256 ASN A CA 1
ATOM 1983 C C . ASN A 1 256 ? 32.155 4.132 -31.363 1.00 75.94 256 ASN A C 1
ATOM 1985 O O . ASN A 1 256 ? 33.357 4.366 -31.415 1.00 75.94 256 ASN A O 1
ATOM 1989 N N . ARG A 1 257 ? 31.672 3.014 -30.805 1.00 76.62 257 ARG A N 1
ATOM 1990 C CA . ARG A 1 257 ? 32.492 1.916 -30.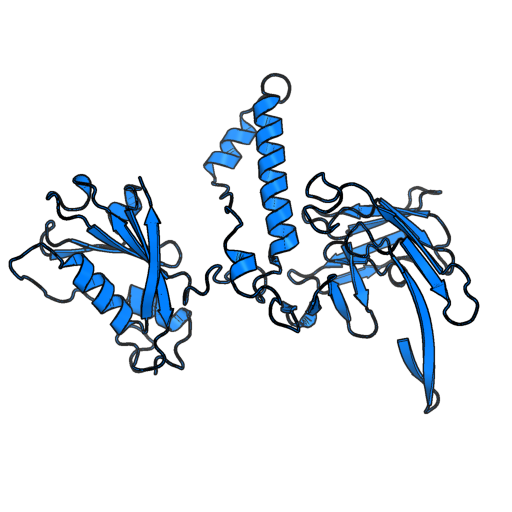264 1.00 76.62 257 ARG A CA 1
ATOM 1991 C C . ARG A 1 257 ? 32.514 0.711 -31.208 1.00 76.62 257 ARG A C 1
ATOM 1993 O O . ARG A 1 257 ? 32.539 -0.429 -30.768 1.00 76.62 257 ARG A O 1
ATOM 2000 N N . GLY A 1 258 ? 32.466 0.975 -32.514 1.00 80.81 258 GLY A N 1
ATOM 2001 C CA . GLY A 1 258 ? 32.483 -0.068 -33.539 1.00 80.81 258 GLY A CA 1
ATOM 2002 C C . GLY A 1 258 ? 31.123 -0.704 -33.811 1.00 80.81 258 GLY A C 1
ATOM 2003 O O . GLY A 1 258 ? 31.092 -1.848 -34.245 1.00 80.81 258 GLY A O 1
ATOM 2004 N N . TYR A 1 259 ? 30.019 0.030 -33.604 1.00 84.56 259 TYR A N 1
ATOM 2005 C CA . TYR A 1 259 ? 28.650 -0.476 -33.777 1.00 84.56 259 TYR A CA 1
ATOM 2006 C C . TYR A 1 259 ? 28.425 -1.716 -32.921 1.00 84.56 259 TYR A C 1
ATOM 2008 O O . TYR A 1 259 ? 28.362 -2.818 -33.437 1.00 84.56 259 TYR A O 1
ATOM 2016 N N . VAL A 1 260 ? 28.360 -1.533 -31.606 1.00 88.31 260 VAL A N 1
ATOM 2017 C CA . VAL A 1 260 ? 28.188 -2.640 -30.656 1.00 88.31 260 VAL A CA 1
ATOM 2018 C C . VAL A 1 260 ? 26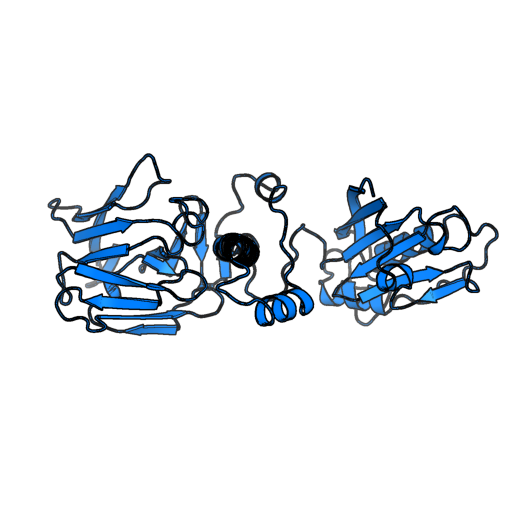.949 -2.433 -29.797 1.00 88.31 260 VAL A C 1
ATOM 2020 O O . VAL A 1 260 ? 26.553 -1.301 -29.519 1.00 88.31 260 VAL A O 1
ATOM 2023 N N . VAL A 1 261 ? 26.335 -3.534 -29.365 1.00 92.38 261 VAL A N 1
ATOM 2024 C CA . VAL A 1 261 ? 25.310 -3.529 -28.314 1.00 92.38 261 VAL A CA 1
ATOM 2025 C C . VAL A 1 261 ? 26.016 -3.788 -26.990 1.00 92.38 261 VAL A C 1
ATOM 2027 O O . VAL A 1 261 ? 26.752 -4.766 -26.883 1.00 92.38 261 VAL A O 1
ATOM 2030 N N . LEU A 1 262 ? 25.796 -2.928 -25.999 1.00 90.69 262 LEU A N 1
ATOM 2031 C CA . LEU A 1 262 ? 26.391 -3.060 -24.669 1.00 90.69 262 LEU A CA 1
ATOM 2032 C C . LEU A 1 262 ? 25.304 -3.265 -23.616 1.00 90.69 262 LEU A C 1
ATOM 2034 O O . LEU A 1 262 ? 24.240 -2.646 -23.690 1.00 90.69 262 LEU A O 1
ATOM 2038 N N . ARG A 1 263 ? 25.590 -4.176 -22.681 1.00 93.25 263 ARG A N 1
ATOM 2039 C CA . ARG A 1 263 ? 24.761 -4.571 -21.537 1.00 93.25 263 ARG A CA 1
ATOM 2040 C C . ARG A 1 263 ? 25.703 -4.805 -20.343 1.00 93.25 263 ARG A C 1
ATOM 2042 O O . ARG A 1 263 ? 26.465 -5.770 -20.406 1.00 93.25 263 ARG A O 1
ATOM 2049 N N . PRO A 1 264 ? 25.681 -3.982 -19.287 1.00 90.88 264 PRO A N 1
ATOM 2050 C CA . PRO A 1 264 ? 24.909 -2.746 -19.156 1.00 90.88 264 PRO A CA 1
ATOM 2051 C C . PRO A 1 264 ? 25.321 -1.670 -20.179 1.00 90.88 264 PRO A C 1
ATOM 2053 O O . PRO A 1 264 ? 26.368 -1.744 -20.823 1.00 90.88 264 PRO A O 1
ATOM 2056 N N . ASP A 1 265 ? 24.457 -0.677 -20.371 1.00 89.56 265 ASP A N 1
ATOM 2057 C CA . ASP A 1 265 ? 24.776 0.507 -21.159 1.00 89.56 265 ASP A CA 1
ATOM 2058 C C . ASP A 1 265 ? 25.749 1.427 -20.386 1.00 89.56 265 ASP A C 1
ATOM 2060 O O . ASP A 1 265 ? 25.419 1.849 -19.275 1.00 89.56 265 ASP A O 1
ATOM 2064 N N . PRO A 1 266 ? 26.900 1.818 -20.969 1.00 86.19 266 PRO A N 1
ATOM 2065 C CA . PRO A 1 266 ? 27.886 2.668 -20.302 1.00 86.19 266 PRO A CA 1
ATOM 2066 C C . PRO A 1 266 ? 27.369 4.027 -19.821 1.00 86.19 266 PRO A C 1
ATOM 2068 O O . PRO A 1 266 ? 27.922 4.589 -18.882 1.00 86.19 266 PRO A O 1
ATOM 2071 N N . ALA A 1 267 ? 26.347 4.602 -20.465 1.00 81.50 267 ALA A N 1
ATOM 2072 C CA . ALA A 1 267 ? 25.777 5.873 -20.028 1.00 81.50 267 ALA A CA 1
ATOM 2073 C C . ALA A 1 267 ? 24.931 5.691 -18.761 1.00 81.50 267 ALA A C 1
ATOM 2075 O O . ALA A 1 267 ? 24.933 6.566 -17.896 1.00 81.50 267 ALA A O 1
ATOM 2076 N N . ALA A 1 268 ? 24.253 4.545 -18.638 1.00 83.69 268 ALA A N 1
ATOM 2077 C CA . ALA A 1 268 ? 23.564 4.163 -17.413 1.00 83.69 268 ALA A CA 1
ATOM 2078 C C . ALA A 1 268 ? 24.562 3.931 -16.269 1.00 83.69 268 ALA A C 1
ATOM 2080 O O . ALA A 1 268 ? 24.367 4.472 -15.188 1.00 83.69 268 ALA A O 1
ATOM 2081 N N . GLU A 1 269 ? 25.646 3.186 -16.521 1.00 84.56 269 GLU A N 1
ATOM 2082 C CA . GLU A 1 269 ? 26.685 2.921 -15.510 1.00 84.56 269 GLU A CA 1
ATOM 2083 C C . GLU A 1 269 ? 27.381 4.196 -15.033 1.00 84.56 269 GLU A C 1
ATOM 2085 O O . GLU A 1 269 ? 27.642 4.357 -13.846 1.00 84.56 269 GLU A O 1
ATOM 2090 N N . ALA A 1 270 ? 27.663 5.122 -15.950 1.00 77.25 270 ALA A N 1
ATOM 2091 C CA . ALA A 1 270 ? 28.309 6.388 -15.624 1.00 77.25 270 ALA A CA 1
ATOM 2092 C C . ALA A 1 270 ? 27.364 7.417 -14.973 1.00 77.25 270 ALA A C 1
ATOM 2094 O O . ALA A 1 270 ? 27.800 8.535 -14.704 1.00 77.25 270 ALA A O 1
ATOM 2095 N N . GLY A 1 271 ? 26.080 7.089 -14.778 1.00 81.56 271 GLY A N 1
ATOM 2096 C CA . GLY A 1 271 ? 25.104 7.997 -14.176 1.00 81.56 271 GLY A CA 1
ATOM 2097 C C . GLY A 1 271 ? 24.939 9.307 -14.950 1.00 81.56 271 GLY A C 1
ATOM 2098 O O . GLY A 1 271 ? 24.778 10.366 -14.346 1.00 81.56 271 GLY A O 1
ATOM 2099 N N . VAL A 1 272 ? 25.036 9.276 -16.287 1.00 78.69 272 VAL A N 1
ATOM 2100 C CA . VAL A 1 272 ? 24.999 10.525 -17.061 1.00 78.69 272 VAL A CA 1
ATOM 2101 C C . VAL A 1 272 ? 23.640 11.221 -16.908 1.00 78.69 272 VAL A C 1
ATOM 2103 O O . VAL A 1 272 ? 22.608 10.542 -16.923 1.00 78.69 272 VAL A O 1
ATOM 2106 N N . PRO A 1 273 ? 23.600 12.567 -16.856 1.00 80.88 273 PRO A N 1
ATOM 2107 C CA . PRO A 1 273 ? 22.346 13.292 -16.716 1.00 80.88 273 PRO A CA 1
ATOM 2108 C C . PRO A 1 273 ? 21.343 12.911 -17.806 1.00 80.88 273 PRO A C 1
ATOM 2110 O O . PRO A 1 273 ? 21.633 12.976 -19.012 1.00 80.88 273 PRO A O 1
ATOM 2113 N N . ILE A 1 274 ? 20.152 12.510 -17.372 1.00 85.38 274 ILE A N 1
ATOM 2114 C CA . ILE A 1 274 ? 19.031 12.196 -18.251 1.00 85.38 274 ILE A CA 1
ATOM 2115 C C . ILE A 1 274 ? 18.407 13.525 -18.664 1.00 85.38 274 ILE A C 1
ATOM 2117 O O . ILE A 1 274 ? 18.055 14.341 -17.827 1.00 85.38 274 ILE A O 1
ATOM 2121 N N . TYR A 1 275 ? 18.283 13.749 -19.968 1.00 82.81 275 TYR A N 1
ATOM 2122 C CA . TYR A 1 275 ? 17.644 14.946 -20.518 1.00 82.81 275 TYR A CA 1
ATOM 2123 C C . TYR A 1 275 ? 16.189 14.657 -20.912 1.00 82.81 275 TYR A C 1
ATOM 2125 O O . TYR A 1 275 ? 15.297 15.484 -20.742 1.00 82.81 275 TYR A O 1
ATOM 2133 N N . TRP A 1 276 ? 15.927 13.461 -21.441 1.00 85.00 276 TRP A N 1
ATOM 2134 C CA . TRP A 1 276 ? 14.576 12.980 -21.712 1.00 85.00 276 TRP A CA 1
ATOM 2135 C C . TRP A 1 276 ? 14.435 11.531 -21.270 1.00 85.00 276 TRP A C 1
ATOM 2137 O O . TRP A 1 276 ? 15.336 10.732 -21.516 1.00 85.00 276 TRP A O 1
ATOM 2147 N N . GLN A 1 277 ? 13.280 11.187 -20.718 1.00 90.88 277 GLN A N 1
ATOM 2148 C CA . GLN A 1 277 ? 12.877 9.809 -20.470 1.00 90.88 277 GLN A CA 1
ATOM 2149 C C . GLN A 1 277 ? 11.535 9.550 -21.143 1.00 90.88 277 GLN A C 1
ATOM 2151 O O . GLN A 1 277 ? 10.680 10.433 -21.198 1.00 90.88 277 GLN A O 1
ATOM 2156 N N . TRP A 1 278 ? 11.368 8.350 -21.683 1.00 87.50 278 TRP A N 1
ATOM 2157 C CA . TRP A 1 278 ? 10.079 7.839 -22.115 1.00 87.50 278 TRP A CA 1
ATOM 2158 C C . TRP A 1 278 ? 9.718 6.634 -21.271 1.00 87.50 278 TRP A C 1
ATOM 2160 O O . TRP A 1 278 ? 10.477 5.665 -21.201 1.00 87.50 278 TRP A O 1
ATOM 2170 N N . GLU A 1 279 ? 8.527 6.694 -20.710 1.00 82.94 279 GLU A N 1
ATOM 2171 C CA . GLU A 1 279 ? 7.815 5.549 -20.168 1.00 82.94 279 GLU A CA 1
ATOM 2172 C C . GLU A 1 279 ? 7.395 4.640 -21.333 1.00 82.94 279 GLU A C 1
ATOM 2174 O O . GLU A 1 279 ? 7.205 5.124 -22.456 1.00 82.94 279 GLU A O 1
ATOM 2179 N N . THR A 1 280 ? 7.310 3.321 -21.131 1.00 86.31 280 THR A N 1
ATOM 2180 C CA . THR A 1 280 ? 6.951 2.394 -22.219 1.00 86.31 280 THR A CA 1
ATOM 2181 C C . THR A 1 280 ? 5.569 1.786 -22.045 1.00 86.31 280 THR A C 1
ATOM 2183 O O . THR A 1 280 ? 5.137 1.450 -20.950 1.00 86.31 280 THR A O 1
ATOM 2186 N N . GLU A 1 281 ? 4.884 1.611 -23.172 1.00 84.62 281 GLU A N 1
ATOM 2187 C CA . GLU A 1 281 ? 3.541 1.044 -23.245 1.00 84.62 281 GLU A CA 1
ATOM 2188 C C . GLU A 1 281 ? 3.550 -0.259 -24.047 1.00 84.62 281 GLU A C 1
ATOM 2190 O O . GLU A 1 281 ? 4.232 -0.372 -25.070 1.00 84.62 281 GLU A O 1
ATOM 2195 N N . GLN A 1 282 ? 2.707 -1.216 -23.657 1.00 85.62 282 GLN A N 1
ATOM 2196 C CA . GLN A 1 282 ? 2.537 -2.472 -24.380 1.00 85.62 282 GLN A CA 1
ATOM 2197 C C . GLN A 1 282 ? 1.736 -2.248 -25.651 1.00 85.62 282 GLN A C 1
ATOM 2199 O O . GLN A 1 282 ? 0.627 -1.705 -25.653 1.00 85.62 282 GLN A O 1
ATOM 2204 N N . LYS A 1 283 ? 2.254 -2.768 -26.754 1.00 86.38 283 LYS A N 1
ATOM 2205 C CA . LYS A 1 283 ? 1.530 -2.833 -28.015 1.00 86.38 283 LYS A CA 1
ATOM 2206 C C . LYS A 1 283 ? 0.439 -3.894 -27.912 1.00 86.38 283 LYS A C 1
ATOM 2208 O O . LYS A 1 283 ? 0.678 -5.019 -27.489 1.00 86.38 283 LYS A O 1
ATOM 2213 N N . LYS A 1 284 ? -0.770 -3.562 -28.367 1.00 84.88 284 LYS A N 1
ATOM 2214 C CA . LYS A 1 284 ? -1.875 -4.533 -28.470 1.00 84.88 284 LYS A CA 1
ATOM 2215 C C . LYS A 1 284 ? -1.761 -5.431 -29.708 1.00 84.88 284 LYS A C 1
ATOM 2217 O O . LYS A 1 284 ? -2.437 -6.447 -29.794 1.00 84.88 284 LYS A O 1
ATOM 2222 N N . THR A 1 285 ? -0.892 -5.084 -30.655 1.00 88.12 285 THR A N 1
ATOM 2223 C CA . THR A 1 285 ? -0.702 -5.799 -31.922 1.00 88.12 285 THR A CA 1
ATOM 2224 C C . THR A 1 285 ? 0.772 -6.129 -32.157 1.00 88.12 285 THR A C 1
ATOM 2226 O O . THR A 1 285 ? 1.666 -5.446 -31.656 1.00 88.12 285 THR A O 1
ATOM 2229 N N . GLY A 1 286 ? 1.024 -7.184 -32.935 1.00 94.06 286 GLY A N 1
ATOM 2230 C CA . GLY A 1 286 ? 2.364 -7.708 -33.206 1.00 94.06 286 GLY A CA 1
ATOM 2231 C C . GLY A 1 286 ? 2.671 -8.989 -32.431 1.00 94.06 286 GLY A C 1
ATOM 2232 O O . GLY A 1 286 ? 1.786 -9.583 -31.809 1.00 94.06 286 GLY A O 1
ATOM 2233 N N . LYS A 1 287 ? 3.930 -9.424 -32.496 1.00 96.12 287 LYS A N 1
ATOM 2234 C CA . LYS A 1 287 ? 4.446 -10.610 -31.804 1.00 96.12 287 LYS A CA 1
ATOM 2235 C C . LYS A 1 287 ? 5.836 -10.325 -31.243 1.00 96.12 287 LYS A C 1
ATOM 2237 O O . LYS A 1 287 ? 6.588 -9.573 -31.865 1.00 96.12 287 LYS A O 1
ATOM 2242 N N . ILE A 1 288 ? 6.173 -10.965 -30.126 1.00 96.44 288 ILE A N 1
ATOM 2243 C CA . ILE A 1 288 ? 7.538 -10.969 -29.588 1.00 96.44 288 ILE A CA 1
ATOM 2244 C C . ILE A 1 288 ? 8.492 -11.543 -30.639 1.00 96.44 288 ILE A C 1
ATOM 2246 O O . ILE A 1 288 ? 8.183 -12.554 -31.275 1.00 96.44 288 ILE A O 1
ATOM 2250 N N . LYS A 1 289 ? 9.646 -10.901 -30.834 1.00 97.62 289 LYS A N 1
ATOM 2251 C CA . LYS A 1 289 ? 10.638 -11.293 -31.844 1.00 97.62 289 LYS A CA 1
ATOM 2252 C C . LYS A 1 289 ? 11.736 -12.206 -31.317 1.00 97.62 289 LYS A C 1
ATOM 2254 O O . LYS A 1 289 ? 12.247 -13.004 -32.098 1.00 97.62 289 LYS A O 1
ATOM 2259 N N . TRP A 1 290 ? 12.116 -12.083 -30.047 1.00 97.75 290 TRP A N 1
ATOM 2260 C CA . TRP A 1 290 ? 13.305 -12.746 -29.508 1.00 97.75 290 TRP A CA 1
ATOM 2261 C C . TRP A 1 290 ? 13.029 -13.444 -28.180 1.00 97.75 290 TRP A C 1
ATOM 2263 O O . TRP A 1 290 ? 12.032 -13.181 -27.510 1.00 97.75 290 TRP A O 1
ATOM 2273 N N . GLY A 1 291 ? 13.944 -14.334 -27.804 1.00 96.00 291 GLY A N 1
ATOM 2274 C CA . GLY A 1 291 ? 13.882 -15.068 -26.547 1.00 96.00 291 GLY A CA 1
ATOM 2275 C C . GLY A 1 291 ? 12.864 -16.217 -26.541 1.00 96.00 291 GLY A C 1
ATOM 2276 O O . GLY A 1 291 ? 12.302 -16.569 -27.582 1.00 96.00 291 GLY A O 1
ATOM 2277 N N . PRO A 1 292 ? 12.617 -16.815 -25.362 1.00 91.81 292 PRO A N 1
ATOM 2278 C CA . PRO A 1 292 ? 11.797 -18.023 -25.214 1.00 91.81 292 PRO A CA 1
ATOM 2279 C C . PRO A 1 292 ? 10.336 -17.863 -25.658 1.00 91.81 292 PRO A C 1
ATOM 2281 O O . PRO A 1 292 ? 9.675 -18.843 -25.983 1.00 91.81 292 PRO A O 1
ATOM 2284 N N . ALA A 1 293 ? 9.831 -16.628 -25.679 1.00 90.75 293 ALA A N 1
ATOM 2285 C CA . ALA A 1 293 ? 8.454 -16.301 -26.034 1.00 90.75 293 ALA A CA 1
ATOM 2286 C C . ALA A 1 293 ? 8.292 -15.791 -27.478 1.00 90.75 293 ALA A C 1
ATOM 2288 O O . ALA A 1 293 ? 7.249 -15.221 -27.812 1.00 90.75 293 ALA A O 1
ATOM 2289 N N . ALA A 1 294 ? 9.301 -15.958 -28.342 1.00 96.75 294 ALA A N 1
ATOM 2290 C CA . ALA A 1 294 ? 9.228 -15.523 -29.734 1.00 96.75 294 ALA A CA 1
ATOM 2291 C C . ALA A 1 294 ? 7.982 -16.087 -30.446 1.00 96.75 294 ALA A C 1
ATOM 2293 O O . ALA A 1 294 ? 7.640 -17.261 -30.337 1.00 96.75 294 ALA A O 1
ATOM 2294 N N . GLY A 1 295 ? 7.271 -15.221 -31.170 1.00 93.19 295 GLY A N 1
ATOM 2295 C CA . GLY A 1 295 ? 6.007 -15.541 -31.835 1.00 93.19 295 GLY A CA 1
ATOM 2296 C C . GLY A 1 295 ? 4.753 -15.361 -30.969 1.00 93.19 295 GLY A C 1
ATOM 2297 O O . GLY A 1 295 ? 3.651 -15.336 -31.530 1.00 93.19 295 GLY A O 1
ATOM 2298 N N . LYS A 1 296 ? 4.885 -15.163 -29.648 1.00 92.12 296 LYS A N 1
ATOM 2299 C CA . LYS A 1 296 ? 3.755 -14.862 -28.755 1.00 92.12 296 LYS A CA 1
ATOM 2300 C C . LYS A 1 296 ? 3.108 -13.520 -29.144 1.00 92.12 296 LYS A C 1
ATOM 2302 O O . LYS A 1 296 ? 3.834 -12.535 -29.304 1.00 92.12 296 LYS A O 1
ATOM 2307 N N . PRO A 1 297 ? 1.771 -13.448 -29.319 1.00 91.81 297 PRO A N 1
ATOM 2308 C CA . PRO A 1 297 ? 1.076 -12.197 -29.623 1.00 91.81 297 PRO A CA 1
ATOM 2309 C C . PRO A 1 297 ? 1.286 -11.143 -28.539 1.00 91.81 297 PRO A C 1
ATOM 2311 O O . PRO A 1 297 ? 1.196 -11.453 -27.354 1.00 91.81 297 PRO A O 1
ATOM 2314 N N . CYS A 1 298 ? 1.485 -9.885 -28.936 1.00 85.06 298 CYS A N 1
ATOM 2315 C CA . CYS A 1 298 ? 1.747 -8.808 -27.981 1.00 85.06 298 CYS A CA 1
ATOM 2316 C C . CYS A 1 298 ? 0.600 -8.578 -26.993 1.00 85.06 298 CYS A C 1
ATOM 2318 O O . CYS A 1 298 ? 0.867 -8.266 -25.841 1.00 85.06 298 CYS A O 1
ATOM 2320 N N . ALA A 1 299 ? -0.654 -8.812 -27.393 1.00 81.62 299 ALA A N 1
ATOM 2321 C CA . ALA A 1 299 ? -1.805 -8.754 -26.490 1.00 81.62 299 ALA A CA 1
ATOM 2322 C C . ALA A 1 299 ? -1.760 -9.794 -25.351 1.00 81.62 299 ALA A C 1
ATOM 2324 O O . ALA A 1 299 ? -2.433 -9.611 -24.343 1.00 81.62 299 ALA A O 1
ATOM 2325 N N . CYS A 1 300 ? -0.985 -10.871 -25.514 1.00 81.31 300 CYS A N 1
ATOM 2326 C CA . CYS A 1 300 ? -0.864 -11.981 -24.566 1.00 81.31 300 CYS A CA 1
ATOM 2327 C C . CYS A 1 300 ? 0.534 -12.065 -23.930 1.00 81.31 300 CYS A C 1
ATOM 2329 O O . CYS A 1 300 ? 0.820 -13.021 -23.213 1.00 81.31 300 CYS A O 1
ATOM 2331 N N . ALA A 1 301 ? 1.426 -11.122 -24.241 1.00 79.88 301 ALA A N 1
ATOM 2332 C CA . ALA A 1 301 ? 2.776 -11.095 -23.699 1.00 79.88 301 ALA A CA 1
ATOM 2333 C C . ALA A 1 301 ? 2.740 -10.702 -22.216 1.00 79.88 301 ALA A C 1
ATOM 2335 O O . ALA A 1 301 ? 2.186 -9.662 -21.861 1.00 79.88 301 ALA A O 1
ATOM 2336 N N . THR A 1 302 ? 3.326 -11.540 -21.363 1.00 82.06 302 THR A N 1
ATOM 2337 C CA . THR A 1 302 ? 3.534 -11.240 -19.941 1.00 82.06 302 THR A CA 1
ATOM 2338 C C . THR A 1 302 ? 4.808 -10.426 -19.750 1.00 82.06 302 THR A C 1
ATOM 2340 O O . THR A 1 302 ? 5.640 -10.330 -20.657 1.00 82.06 302 THR A O 1
ATOM 2343 N N . CYS A 1 303 ? 5.023 -9.897 -18.546 1.00 80.12 303 CYS A N 1
ATOM 2344 C CA . CYS A 1 303 ? 6.249 -9.159 -18.283 1.00 80.12 303 CYS A CA 1
ATOM 2345 C C . CYS A 1 303 ? 7.526 -9.983 -18.317 1.00 80.12 303 CYS A C 1
ATOM 2347 O O . CYS A 1 303 ? 8.536 -9.507 -18.830 1.00 80.12 303 CYS A O 1
ATOM 2349 N N . ALA A 1 304 ? 7.472 -11.238 -17.881 1.00 81.88 304 ALA A N 1
ATOM 2350 C CA . ALA A 1 304 ? 8.597 -12.149 -18.044 1.00 81.88 304 ALA A CA 1
ATOM 2351 C C . ALA A 1 304 ? 8.956 -12.335 -19.530 1.00 81.88 304 ALA A C 1
ATOM 2353 O O . ALA A 1 304 ? 10.132 -12.319 -19.885 1.00 81.88 304 ALA A O 1
ATOM 2354 N N . ASP A 1 305 ? 7.950 -12.437 -20.408 1.00 86.19 305 ASP A N 1
ATOM 2355 C CA . ASP A 1 305 ? 8.168 -12.580 -21.851 1.00 86.19 305 ASP A CA 1
ATOM 2356 C C . ASP A 1 305 ? 8.825 -11.330 -22.463 1.00 86.19 305 ASP A C 1
ATOM 2358 O O . ASP A 1 305 ? 9.746 -11.439 -23.274 1.00 86.19 305 ASP A O 1
ATOM 2362 N N . ILE A 1 306 ? 8.357 -10.141 -22.071 1.00 91.06 306 ILE A N 1
ATOM 2363 C CA . ILE A 1 306 ? 8.854 -8.852 -22.570 1.00 91.06 306 ILE A CA 1
ATOM 2364 C C . ILE A 1 306 ? 10.298 -8.623 -22.124 1.00 91.06 306 ILE A C 1
ATOM 2366 O O . ILE A 1 306 ? 11.156 -8.339 -22.960 1.00 91.06 306 ILE A O 1
ATOM 2370 N N . LEU A 1 307 ? 10.590 -8.801 -20.834 1.00 92.00 307 LEU A N 1
ATOM 2371 C CA . LEU A 1 307 ? 11.937 -8.618 -20.290 1.00 92.00 307 LEU A CA 1
ATOM 2372 C C . LEU A 1 307 ? 12.927 -9.622 -20.896 1.00 92.00 307 LEU A C 1
ATOM 2374 O O . LEU A 1 307 ? 14.014 -9.231 -21.321 1.00 92.00 307 LEU A O 1
ATOM 2378 N N . ALA A 1 308 ? 12.522 -10.890 -21.041 1.00 90.88 308 ALA A N 1
ATOM 2379 C CA . ALA A 1 308 ? 13.339 -11.907 -21.700 1.00 90.88 308 ALA A CA 1
ATOM 2380 C C . ALA A 1 308 ? 13.600 -11.581 -23.182 1.00 90.88 308 ALA A C 1
ATOM 2382 O O . ALA A 1 308 ? 14.689 -11.849 -23.689 1.00 90.88 308 ALA A O 1
ATOM 2383 N N . SER A 1 309 ? 12.633 -10.977 -23.880 1.00 96.94 309 SER A N 1
ATOM 2384 C CA . SER A 1 309 ? 12.814 -10.500 -25.257 1.00 96.94 309 SER A CA 1
ATOM 2385 C C . SER A 1 309 ? 13.808 -9.338 -25.343 1.00 96.94 309 SER A C 1
ATOM 2387 O O . SER A 1 309 ? 14.657 -9.336 -26.235 1.00 96.94 309 SER A O 1
ATOM 2389 N N . ILE A 1 310 ? 13.751 -8.372 -24.416 1.00 96.56 310 ILE A N 1
ATOM 2390 C CA . ILE A 1 310 ? 14.711 -7.255 -24.368 1.00 96.56 310 ILE A CA 1
ATOM 2391 C C . ILE A 1 310 ? 16.124 -7.782 -24.104 1.00 96.56 310 ILE A C 1
ATOM 2393 O O . ILE A 1 310 ? 17.064 -7.359 -24.785 1.00 96.56 310 ILE A O 1
ATOM 2397 N N . ASP A 1 311 ? 16.283 -8.722 -23.167 1.00 95.12 311 ASP A N 1
ATOM 2398 C CA . ASP A 1 311 ? 17.559 -9.391 -22.876 1.00 95.12 311 ASP A CA 1
ATOM 2399 C C . ASP A 1 311 ? 18.097 -10.151 -24.099 1.00 95.12 311 ASP A C 1
ATOM 2401 O O . ASP A 1 311 ? 19.276 -10.036 -24.434 1.00 95.12 311 ASP A O 1
ATOM 2405 N N . ALA A 1 312 ? 17.226 -10.863 -24.816 1.00 95.88 312 ALA A N 1
ATOM 2406 C CA . ALA A 1 312 ? 17.589 -11.662 -25.984 1.00 95.88 312 ALA A CA 1
ATOM 2407 C C . ALA A 1 312 ? 17.760 -10.853 -27.284 1.00 95.88 312 ALA A C 1
ATOM 2409 O O . ALA A 1 312 ? 18.143 -11.428 -28.307 1.00 95.88 312 ALA A O 1
ATOM 2410 N N . ALA A 1 313 ? 17.465 -9.548 -27.286 1.00 96.25 313 ALA A N 1
ATOM 2411 C CA . ALA A 1 313 ? 17.545 -8.731 -28.493 1.00 96.25 313 ALA A CA 1
ATOM 2412 C C . ALA A 1 313 ? 18.988 -8.717 -29.052 1.00 96.25 313 ALA A C 1
ATOM 2414 O O . ALA A 1 313 ? 19.915 -8.302 -28.340 1.00 96.25 313 ALA A O 1
ATOM 2415 N N . PRO A 1 314 ? 19.203 -9.166 -30.304 1.00 94.81 314 PRO A N 1
ATOM 2416 C CA . PRO A 1 314 ? 20.539 -9.382 -30.835 1.00 94.81 314 PRO A CA 1
ATOM 2417 C C . PRO A 1 314 ? 21.154 -8.094 -31.385 1.00 94.81 314 PRO A C 1
ATOM 2419 O O . PRO A 1 314 ? 20.500 -7.061 -31.543 1.00 94.81 314 PRO A O 1
ATOM 2422 N N . HIS A 1 315 ? 22.430 -8.183 -31.751 1.00 92.88 315 HIS A N 1
ATOM 2423 C CA . HIS A 1 315 ? 23.075 -7.155 -32.550 1.00 92.88 315 HIS A CA 1
ATOM 2424 C C . HIS A 1 315 ? 22.368 -7.016 -33.918 1.00 92.88 315 HIS A C 1
ATOM 2426 O O . HIS A 1 315 ? 22.262 -8.006 -34.643 1.00 92.88 315 HIS A O 1
ATOM 2432 N N . PRO A 1 316 ? 21.902 -5.818 -34.322 1.00 89.81 316 PRO A N 1
ATOM 2433 C CA . PRO A 1 316 ? 21.085 -5.660 -35.529 1.00 89.81 316 PRO A CA 1
ATOM 2434 C C . PRO A 1 316 ? 21.881 -5.691 -36.849 1.00 89.81 316 PRO A C 1
ATOM 2436 O O . PRO A 1 316 ? 21.286 -5.630 -37.922 1.00 89.81 316 PRO A O 1
ATOM 2439 N N . GLY A 1 317 ? 23.218 -5.732 -36.788 1.00 88.12 317 GLY A N 1
ATOM 2440 C CA . GLY A 1 317 ? 24.103 -5.758 -37.964 1.00 88.12 317 GLY A CA 1
ATOM 2441 C C . GLY A 1 317 ? 24.190 -4.425 -38.717 1.00 88.12 317 GLY A C 1
ATOM 2442 O O . GLY A 1 317 ? 24.567 -4.390 -39.885 1.00 88.12 317 GLY A O 1
ATOM 2443 N N . TRP A 1 318 ? 23.787 -3.318 -38.088 1.00 86.38 318 TRP A N 1
ATOM 2444 C CA . TRP A 1 318 ? 23.788 -2.005 -38.731 1.00 86.38 318 TRP A CA 1
ATOM 2445 C C . TRP A 1 318 ? 25.175 -1.368 -38.724 1.00 86.38 318 TRP A C 1
ATOM 2447 O O . TRP A 1 318 ? 25.772 -1.195 -37.666 1.00 86.38 318 TRP A O 1
ATOM 2457 N N . HIS A 1 319 ? 25.617 -0.916 -39.899 1.00 76.25 319 HIS A N 1
ATOM 2458 C CA . HIS A 1 319 ? 26.894 -0.225 -40.102 1.00 76.25 319 HIS A CA 1
ATOM 2459 C C . HIS A 1 319 ? 26.740 0.998 -41.033 1.00 76.25 319 HIS A C 1
ATOM 2461 O O . HIS A 1 319 ? 27.513 1.187 -41.967 1.00 76.25 319 HIS A O 1
ATOM 2467 N N . SER A 1 320 ? 25.691 1.812 -40.845 1.00 66.19 320 SER A N 1
ATOM 2468 C CA . SER A 1 320 ? 25.393 2.952 -41.731 1.00 66.19 320 SER A CA 1
ATOM 2469 C C . SER A 1 320 ? 26.021 4.278 -41.274 1.00 66.19 320 SER A C 1
ATOM 2471 O O . SER A 1 320 ? 25.890 4.655 -40.108 1.00 66.19 320 SER A O 1
ATOM 2473 N N . PHE A 1 321 ? 26.585 5.036 -42.225 1.00 53.16 321 PHE A N 1
ATOM 2474 C CA . PHE A 1 321 ? 26.965 6.453 -42.104 1.00 53.16 321 PHE A CA 1
ATOM 2475 C C . PHE A 1 321 ? 25.703 7.321 -42.269 1.00 53.16 321 PHE A C 1
ATOM 2477 O O . PHE A 1 321 ? 25.298 7.573 -43.401 1.00 53.16 321 PHE A O 1
ATOM 2484 N N . PRO A 1 322 ? 24.996 7.701 -41.189 1.00 60.53 322 PRO A N 1
ATOM 2485 C CA . PRO A 1 322 ? 25.521 8.554 -40.124 1.00 60.53 322 PRO A CA 1
ATOM 2486 C C . PRO A 1 322 ? 25.353 7.950 -38.719 1.00 60.53 322 PRO A C 1
ATOM 2488 O O . PRO A 1 322 ? 24.334 7.352 -38.392 1.00 60.53 322 PRO A O 1
ATOM 2491 N N . ILE A 1 323 ? 26.318 8.219 -37.832 1.00 60.31 323 ILE A N 1
ATOM 2492 C CA . ILE A 1 323 ? 26.286 7.837 -36.402 1.00 60.31 323 ILE A CA 1
ATOM 2493 C C . ILE A 1 323 ? 25.017 8.373 -35.704 1.00 60.31 323 ILE A C 1
ATOM 2495 O O . ILE A 1 323 ? 24.484 7.765 -34.771 1.00 60.31 323 ILE A O 1
ATOM 2499 N N . ARG A 1 324 ? 24.505 9.513 -36.186 1.00 59.84 324 ARG A N 1
ATOM 2500 C CA . ARG A 1 324 ? 23.327 10.198 -35.651 1.00 59.84 324 ARG A CA 1
ATOM 2501 C C . ARG A 1 324 ? 22.081 9.321 -35.822 1.00 59.84 324 ARG A C 1
ATOM 2503 O O . ARG A 1 324 ? 21.728 8.947 -36.931 1.00 59.84 324 ARG A O 1
ATOM 2510 N N . ASN A 1 325 ? 21.383 9.078 -34.713 1.00 72.44 325 ASN A N 1
ATOM 2511 C CA . ASN A 1 325 ? 20.134 8.310 -34.586 1.00 72.44 325 ASN A CA 1
ATOM 2512 C C . ASN A 1 325 ? 20.248 6.781 -34.508 1.00 72.44 325 ASN A C 1
ATOM 2514 O O . ASN A 1 325 ? 19.225 6.156 -34.238 1.00 72.44 325 ASN A O 1
ATOM 2518 N N . ASN A 1 326 ? 21.425 6.163 -34.653 1.00 80.88 326 ASN A N 1
ATOM 2519 C CA . ASN A 1 326 ? 21.530 4.698 -34.566 1.00 80.88 326 ASN A CA 1
ATOM 2520 C C . ASN A 1 326 ? 21.119 4.151 -33.187 1.00 80.88 326 ASN A C 1
ATOM 2522 O O . ASN A 1 326 ? 20.365 3.185 -33.121 1.00 80.88 326 ASN A O 1
ATOM 2526 N N . CYS A 1 327 ? 21.515 4.816 -32.097 1.00 86.38 327 CYS A N 1
ATOM 2527 C CA . CYS A 1 327 ? 21.064 4.484 -30.739 1.00 86.38 327 CYS A CA 1
ATOM 2528 C C . CYS A 1 327 ? 19.535 4.602 -30.586 1.00 86.38 327 CYS A C 1
ATOM 2530 O O . CYS A 1 327 ? 18.885 3.719 -30.035 1.00 86.38 327 CYS A O 1
ATOM 2532 N N . ARG A 1 328 ? 18.931 5.637 -31.184 1.00 88.56 328 ARG A N 1
ATOM 2533 C CA . ARG A 1 328 ? 17.476 5.870 -31.139 1.00 88.56 328 ARG A CA 1
ATOM 2534 C C . ARG A 1 328 ? 16.691 4.831 -31.933 1.00 88.56 328 ARG A C 1
ATOM 2536 O O . ARG A 1 328 ? 15.639 4.344 -31.515 1.00 88.56 328 ARG A O 1
ATOM 2543 N N . ARG A 1 329 ? 17.221 4.494 -33.108 1.00 90.25 329 ARG A N 1
ATOM 2544 C CA . ARG A 1 329 ? 16.689 3.451 -33.981 1.00 90.25 329 ARG A CA 1
ATOM 2545 C C . ARG A 1 329 ? 16.784 2.093 -33.297 1.00 90.25 329 ARG A C 1
ATOM 2547 O O . ARG A 1 329 ? 15.840 1.319 -33.388 1.00 90.25 329 ARG A O 1
ATOM 2554 N N . PHE A 1 330 ? 17.880 1.833 -32.586 1.00 92.69 330 PHE A N 1
ATOM 2555 C CA . PHE A 1 330 ? 18.065 0.600 -31.834 1.00 92.69 330 PHE A CA 1
ATOM 2556 C C . PHE A 1 330 ? 17.050 0.490 -30.702 1.00 92.69 330 PHE A C 1
ATOM 2558 O O . PHE A 1 330 ? 16.327 -0.497 -30.656 1.00 92.69 330 PHE A O 1
ATOM 2565 N N . ALA A 1 331 ? 16.919 1.520 -29.860 1.00 94.12 331 ALA A N 1
ATOM 2566 C CA . ALA A 1 331 ? 15.943 1.506 -28.775 1.00 94.12 331 ALA A CA 1
ATOM 2567 C C . ALA A 1 331 ? 14.521 1.261 -29.307 1.00 94.12 331 ALA A C 1
ATOM 2569 O O . ALA A 1 331 ? 13.819 0.376 -28.831 1.00 94.12 331 ALA A O 1
ATOM 2570 N N . THR A 1 332 ? 14.123 1.966 -30.370 1.00 94.56 332 THR A N 1
ATOM 2571 C CA . THR A 1 332 ? 12.809 1.767 -31.010 1.00 94.56 332 THR A CA 1
ATOM 2572 C C . THR A 1 332 ? 12.644 0.344 -31.553 1.00 94.56 332 THR A C 1
ATOM 2574 O O . THR A 1 332 ? 11.608 -0.277 -31.345 1.00 94.56 332 THR A O 1
ATOM 2577 N N . TRP A 1 333 ? 13.675 -0.199 -32.203 1.00 95.69 333 TRP A N 1
ATOM 2578 C CA . TRP A 1 333 ? 13.658 -1.553 -32.755 1.00 95.69 333 TRP A CA 1
ATOM 2579 C C . TRP A 1 333 ? 13.541 -2.630 -31.672 1.00 95.69 333 TRP A C 1
ATOM 2581 O O . TRP A 1 333 ? 12.766 -3.572 -31.848 1.00 95.69 333 TRP A O 1
ATOM 2591 N N . VAL A 1 334 ? 14.257 -2.476 -30.552 1.00 97.25 334 VAL A N 1
ATOM 2592 C CA . VAL A 1 334 ? 14.181 -3.388 -29.402 1.00 97.25 334 VAL A CA 1
ATOM 2593 C C . VAL A 1 334 ? 12.807 -3.331 -28.742 1.00 97.25 334 VAL A C 1
ATOM 2595 O O . VAL A 1 334 ? 12.225 -4.383 -28.472 1.00 97.25 334 VAL A O 1
ATOM 2598 N N . LEU A 1 335 ? 12.261 -2.129 -28.534 1.00 96.38 335 LEU A N 1
ATOM 2599 C CA . LEU A 1 335 ? 10.910 -1.971 -27.999 1.00 96.38 335 LEU A CA 1
ATOM 2600 C C . LEU A 1 335 ? 9.878 -2.639 -28.913 1.00 96.38 335 LEU A C 1
ATOM 2602 O O . LEU A 1 335 ? 9.135 -3.507 -28.461 1.00 96.38 335 LEU A O 1
ATOM 2606 N N . ASP A 1 336 ? 9.895 -2.329 -30.211 1.00 96.12 336 ASP A N 1
ATOM 2607 C CA . ASP A 1 336 ? 8.953 -2.902 -31.175 1.00 96.12 336 ASP A CA 1
ATOM 2608 C C . ASP A 1 336 ? 9.034 -4.431 -31.241 1.00 96.12 336 ASP A C 1
ATOM 2610 O O . ASP A 1 336 ? 8.009 -5.099 -31.394 1.00 96.12 336 ASP A O 1
ATOM 2614 N N . GLY A 1 337 ? 10.246 -4.989 -31.148 1.00 95.94 337 GLY A N 1
ATOM 2615 C CA . GLY A 1 337 ? 10.466 -6.432 -31.113 1.00 95.94 337 GLY A CA 1
ATOM 2616 C C . GLY A 1 337 ? 10.059 -7.097 -29.800 1.00 95.94 337 GLY A C 1
ATOM 2617 O O . GLY A 1 337 ? 9.791 -8.294 -29.795 1.00 95.94 337 GLY A O 1
ATOM 2618 N N . SER A 1 338 ? 9.940 -6.322 -28.725 1.00 97.12 338 SER A N 1
ATOM 2619 C CA . SER A 1 338 ? 9.558 -6.789 -27.389 1.00 97.12 338 SER A CA 1
ATOM 2620 C C . SER A 1 338 ? 8.147 -6.349 -27.006 1.00 97.12 338 SER A C 1
ATOM 2622 O O . SER A 1 338 ? 7.820 -6.276 -25.829 1.00 97.12 338 SER A O 1
ATOM 2624 N N . CYS A 1 339 ? 7.294 -6.062 -27.996 1.00 95.25 339 CYS A N 1
ATOM 2625 C CA . CYS A 1 339 ? 5.902 -5.660 -27.789 1.00 95.25 339 CYS A CA 1
ATOM 2626 C C . CYS A 1 339 ? 5.713 -4.357 -27.001 1.00 95.25 339 CYS A C 1
ATOM 2628 O O . CYS A 1 339 ? 4.653 -4.146 -26.418 1.00 95.25 339 CYS A O 1
ATOM 2630 N N . LEU A 1 340 ? 6.692 -3.459 -27.045 1.00 94.12 340 LEU A N 1
ATOM 2631 C CA . LEU A 1 340 ? 6.652 -2.150 -26.406 1.00 94.12 340 LEU A CA 1
ATOM 2632 C C . LEU A 1 340 ? 6.694 -1.020 -27.439 1.00 94.12 340 LEU A C 1
ATOM 2634 O O . LEU A 1 340 ? 7.160 -1.183 -28.566 1.00 94.12 340 LEU A O 1
ATOM 2638 N N . LYS A 1 341 ? 6.230 0.158 -27.035 1.00 92.44 341 LYS A N 1
ATOM 2639 C CA . LYS A 1 341 ? 6.438 1.438 -27.721 1.00 92.44 341 LYS A CA 1
ATOM 2640 C C . LYS A 1 341 ? 6.746 2.515 -26.683 1.00 92.44 341 LYS A C 1
ATOM 2642 O O . LYS A 1 341 ? 6.433 2.349 -25.507 1.00 92.44 341 LYS A O 1
ATOM 2647 N N . LYS A 1 342 ? 7.339 3.627 -27.115 1.00 90.44 342 LYS A N 1
ATOM 2648 C CA . LYS A 1 342 ? 7.478 4.807 -26.252 1.00 90.44 342 LYS A CA 1
ATOM 2649 C C . LYS A 1 342 ? 6.103 5.424 -26.013 1.00 90.44 342 LYS A C 1
ATOM 2651 O O . LYS A 1 342 ? 5.380 5.665 -26.980 1.00 90.44 342 LYS A O 1
ATOM 2656 N N . GLY A 1 343 ? 5.788 5.658 -24.752 1.00 83.38 343 GLY A N 1
ATOM 2657 C CA . GLY A 1 343 ? 4.609 6.365 -24.282 1.00 83.38 343 GLY A CA 1
ATOM 2658 C C . GLY A 1 343 ? 4.955 7.793 -23.877 1.00 83.38 343 GLY A C 1
ATOM 2659 O O . GLY A 1 343 ? 5.625 8.521 -24.626 1.00 83.38 343 GLY A O 1
ATOM 2660 N N . LYS A 1 344 ? 4.494 8.185 -22.686 1.00 79.12 344 LYS A N 1
ATOM 2661 C CA . LYS A 1 344 ? 4.675 9.524 -22.119 1.00 79.12 344 LYS A CA 1
ATOM 2662 C C . LYS A 1 344 ? 6.154 9.904 -22.053 1.00 79.12 344 LYS A C 1
ATOM 2664 O O . LYS A 1 344 ? 7.019 9.103 -21.703 1.00 79.12 344 LYS A O 1
ATOM 2669 N N . LYS A 1 345 ? 6.442 11.146 -22.443 1.00 85.25 345 LYS A N 1
ATOM 2670 C CA . LYS A 1 345 ? 7.789 11.717 -22.447 1.00 85.25 345 LYS A CA 1
ATOM 2671 C C . LYS A 1 345 ? 7.924 12.713 -21.304 1.00 85.25 345 LYS A C 1
ATOM 2673 O O . LYS A 1 345 ? 7.225 13.723 -21.300 1.00 85.25 345 LYS A O 1
ATOM 2678 N N . THR A 1 346 ? 8.919 12.501 -20.460 1.00 80.50 346 THR A N 1
ATOM 2679 C CA . THR A 1 346 ? 9.327 13.439 -19.416 1.00 80.50 346 THR A CA 1
ATOM 2680 C C . THR A 1 346 ? 10.597 14.155 -19.861 1.00 80.50 346 THR A C 1
ATOM 2682 O O . THR A 1 346 ? 11.536 13.540 -20.381 1.00 80.50 346 THR A O 1
ATOM 2685 N N . SER A 1 347 ? 10.609 15.482 -19.735 1.00 81.81 347 SER A N 1
ATOM 2686 C CA . SER A 1 347 ? 11.802 16.294 -19.970 1.00 81.81 347 SER A CA 1
ATOM 2687 C C . SER A 1 347 ? 12.380 16.696 -18.635 1.00 81.81 347 SER A C 1
ATOM 2689 O O . SER A 1 347 ? 11.674 17.257 -17.806 1.00 81.81 347 SER A O 1
ATOM 2691 N N . PHE A 1 348 ? 13.668 16.452 -18.472 1.00 72.94 348 PHE A N 1
ATOM 2692 C CA . PHE A 1 348 ? 14.421 16.935 -17.332 1.00 72.94 348 PHE A CA 1
ATOM 2693 C C . PHE A 1 348 ? 15.225 18.138 -17.806 1.00 72.94 348 PHE A C 1
ATOM 2695 O O . PHE A 1 348 ? 15.692 18.175 -18.952 1.00 72.94 348 PHE A O 1
ATOM 2702 N N . THR A 1 349 ? 15.335 19.142 -16.949 1.00 64.50 349 THR A N 1
ATOM 2703 C CA . THR A 1 349 ? 16.287 20.235 -17.130 1.00 64.50 349 THR A CA 1
ATOM 2704 C C . THR A 1 349 ? 17.480 19.854 -16.263 1.00 64.50 349 THR A C 1
ATOM 2706 O O . THR A 1 349 ? 17.368 19.995 -15.047 1.00 64.50 349 THR A O 1
ATOM 2709 N N . PRO A 1 350 ? 18.528 19.234 -16.834 1.00 54.09 350 PRO A N 1
ATOM 2710 C CA . PRO A 1 350 ? 19.673 18.804 -16.047 1.00 54.09 350 PRO A CA 1
ATOM 2711 C C . PRO A 1 350 ? 20.535 19.977 -15.596 1.00 54.09 350 PRO A C 1
ATOM 2713 O O . PRO A 1 350 ? 20.472 21.048 -16.250 1.00 54.09 350 PRO A O 1
#

Foldseek 3Di:
DWDCDPNDTDDPADWDFDADPVQLGHTQFIAGPPPRHTQKGWDFAQALLNHRQLLDRQLTTQWMAGCDFPLHGIWGFDADLLSFTAFTAHPVPRHTAWGFDADQLRHTPDTDHRCRVVQQQGGSRFGQDVVQRWGDDSQWTAHSVQSFTPDADPVPCVVQPDQDDDDDDPVNVVVVVPDDCVPPVVVVVVVSNVSSSNSSVVSVVSNQGDTPDDDDSRQQQQVKKKFWDQDCVQAVHSQIAIWMDHPNKIWWFHLNVVGDIDIRRVCVVVVPDTFKMFRKHFAQADAACFAPRGRPGSVPQHSVQLVRSLVGPDRPPDNDPDPHCPRVVSVQVSQVNSRMHTDDMDGDPD

InterPro domains:
  IPR022385 Rhs repeat-associated core [TIGR03696] (102-166)

Organism: NCBI:txid1324935

Secondary structure (DSSP, 8-state):
-EEEETTEEEE---EEEEE-TTTTT-EEEEEETTT--EEEEEEE---TTSSSSTTTTTT-EEEEEE-SSTT-EEEEEEE-TTS-EEEEEETTT--EEEEEEE-TTS-EEEEESTTGGG--B-GGGPEEETTTTEEEETTEEEEGGGTEESS--TTGGGGGTT-------HHHHHHHTT--TTT-HHHHHHHHHHHHHHHHHHHTGGGGSS-SS---SSS-TTS-EEEEE--GGGTSSTT-EEEEEETTEEEEEEGGGTSEEESS-HHHHTTPPPSEEEEEEE-SSSB--SSTTTT-BGGG--HHHHHHHHHHPPP-----S--TTHHHHHHHHHHHHTTEEEEEEEEP--